Protein AF-A0A920HHX8-F1 (afdb_monomer_lite)

pLDDT: mean 81.08, std 14.7, range [43.88, 96.31]

Radius of gyration: 23.69 Å; chains: 1; bounding box: 42×47×66 Å

Sequence (203 aa):
MVITLWFSSKAKNVVKTSLDLSNQNEIDEKFQSNFIGRLLVNFGLSLNKVFIKIIPDDILHKINQSFKFNSNLNIEKSIDGTRPSFDKLRASLNLVIAAILISVATSYKLPLSTTYVTFMVAMGTSLSDRAWTNNSAVYRVSGVVSVIGGWFFTAFSAFSICGLIVFIIHSTGLIGIIITLAIVALMIVRNHINFKKKGEIKI

Secondary structure (DSSP, 8-state):
-HHHHHH-HHHHHHHHHHHHHH--S----SSPP-HHHHHHHHHHHHHHHHHHHHS-HHHHHHHHHHTS--TT------TTSSPPPHHHHHHHHHHHHHHHHHHHHHHTT----HHHHHHHHHHHHHHHTT---HHHHHHHHHHHHHHHHHHHHHHHHHHHHHHHHHHHHHHHTHHHHHHHHHHHHHHHHHHHHHHHHT-----

Structure (mmCIF, N/CA/C/O backbone):
data_AF-A0A920HHX8-F1
#
_entry.id   AF-A0A920HHX8-F1
#
loop_
_atom_site.group_PDB
_atom_site.id
_atom_site.type_symbol
_atom_site.label_atom_id
_atom_site.label_alt_id
_atom_site.label_comp_id
_atom_site.label_asym_id
_atom_site.label_entity_id
_atom_site.label_seq_id
_atom_site.pdbx_PDB_ins_code
_atom_site.Cartn_x
_atom_site.Cartn_y
_atom_site.Cartn_z
_atom_site.occupancy
_atom_site.B_iso_or_equiv
_atom_site.auth_seq_id
_atom_site.auth_comp_id
_atom_site.auth_asym_id
_atom_site.auth_atom_id
_atom_site.pdbx_PDB_model_num
ATOM 1 N N . MET A 1 1 ? -17.212 18.517 3.957 1.00 62.22 1 MET A N 1
ATOM 2 C CA . MET A 1 1 ? -16.077 17.635 3.600 1.00 62.22 1 MET A CA 1
ATOM 3 C C . MET A 1 1 ? -14.958 18.391 2.884 1.00 62.22 1 MET A C 1
ATOM 5 O O . MET A 1 1 ? -13.837 18.353 3.364 1.00 62.22 1 MET A O 1
ATOM 9 N N . VAL A 1 2 ? -15.244 19.123 1.797 1.00 72.69 2 VAL A N 1
ATOM 10 C CA . VAL A 1 2 ? -14.232 19.899 1.040 1.00 72.69 2 VAL A CA 1
ATOM 11 C C . VAL A 1 2 ? -13.529 20.954 1.904 1.00 72.69 2 VAL A C 1
ATOM 13 O O . VAL A 1 2 ? -12.309 20.940 2.020 1.00 72.69 2 VAL A O 1
ATOM 16 N N . ILE A 1 3 ? -14.295 21.799 2.601 1.00 77.31 3 ILE A N 1
ATOM 17 C CA . ILE A 1 3 ? -13.757 22.799 3.544 1.00 77.31 3 ILE A CA 1
ATOM 18 C C . ILE A 1 3 ? -12.903 22.117 4.626 1.00 77.31 3 ILE A C 1
ATOM 20 O O . ILE A 1 3 ? -11.810 22.561 4.962 1.00 77.31 3 ILE A O 1
ATOM 24 N N . THR A 1 4 ? -13.368 20.971 5.122 1.00 79.06 4 THR A N 1
ATOM 25 C CA . THR A 1 4 ? -12.683 20.176 6.143 1.00 79.06 4 THR A CA 1
ATOM 26 C C . THR A 1 4 ? -11.325 19.660 5.659 1.00 79.06 4 THR A C 1
ATOM 28 O O . THR A 1 4 ? -10.365 19.678 6.421 1.00 79.06 4 THR A O 1
ATOM 31 N N . LEU A 1 5 ? -11.217 19.233 4.398 1.00 76.56 5 LEU A N 1
ATOM 32 C CA . LEU A 1 5 ? -9.950 18.813 3.792 1.00 76.56 5 LEU A CA 1
ATOM 33 C C . LEU A 1 5 ? -8.990 19.991 3.595 1.00 76.56 5 LEU A C 1
ATOM 35 O O . LEU A 1 5 ? -7.794 19.830 3.815 1.00 76.56 5 LEU A O 1
ATOM 39 N N . TRP A 1 6 ? -9.501 21.175 3.252 1.00 77.38 6 TRP A N 1
ATOM 40 C CA . TRP A 1 6 ? -8.672 22.364 3.031 1.00 77.38 6 TRP A CA 1
ATOM 41 C C . TRP A 1 6 ? -7.977 22.837 4.319 1.00 77.38 6 TRP A C 1
ATOM 43 O O . TRP A 1 6 ? -6.788 23.163 4.318 1.00 77.38 6 TRP A O 1
ATOM 53 N N . PHE A 1 7 ? -8.693 22.813 5.445 1.00 79.50 7 PHE A N 1
ATOM 54 C CA . PHE A 1 7 ? -8.161 23.271 6.732 1.00 79.50 7 PHE A CA 1
ATOM 55 C C . PHE A 1 7 ? -7.528 22.160 7.583 1.00 79.50 7 PHE A C 1
ATOM 57 O O . PHE A 1 7 ? -6.825 22.454 8.546 1.00 79.50 7 PHE A O 1
ATOM 64 N N . SER A 1 8 ? -7.719 20.883 7.242 1.00 82.00 8 SER A N 1
ATOM 65 C CA . SER A 1 8 ? -7.216 19.774 8.058 1.00 82.00 8 SER A CA 1
ATOM 66 C C . SER A 1 8 ? -5.710 19.573 7.913 1.00 82.00 8 SER A C 1
ATOM 68 O O . SER A 1 8 ? -5.221 19.141 6.868 1.00 82.00 8 SER A O 1
ATOM 70 N N . SER A 1 9 ? -4.973 19.735 9.014 1.00 75.31 9 SER A N 1
ATOM 71 C CA . SER A 1 9 ? -3.545 19.390 9.099 1.00 75.31 9 SER A CA 1
ATOM 72 C C . SER A 1 9 ? -3.259 17.924 8.736 1.00 75.31 9 SER A C 1
ATOM 74 O O . SER A 1 9 ? -2.179 17.611 8.241 1.00 75.31 9 SER A O 1
ATOM 76 N N . LYS A 1 10 ? -4.230 17.011 8.914 1.00 72.50 10 LYS A N 1
ATOM 77 C CA . LYS A 1 10 ? -4.094 15.609 8.477 1.00 72.50 10 LYS A CA 1
ATOM 78 C C . LYS A 1 10 ? -4.152 15.478 6.957 1.00 72.50 10 LYS A C 1
ATOM 80 O O . LYS A 1 10 ? -3.322 14.781 6.386 1.00 72.50 10 LYS A O 1
ATOM 85 N N . ALA A 1 11 ? -5.100 16.158 6.312 1.00 77.31 11 ALA A N 1
ATOM 86 C CA . ALA A 1 11 ? -5.224 16.146 4.855 1.00 77.31 11 ALA A CA 1
ATOM 87 C C . ALA A 1 11 ? -3.990 16.781 4.199 1.00 77.31 11 ALA A C 1
ATOM 89 O O . ALA A 1 11 ? -3.405 16.203 3.287 1.00 77.31 11 ALA A O 1
ATOM 90 N N . LYS A 1 12 ? -3.518 17.900 4.758 1.00 76.56 12 LYS A N 1
ATOM 91 C CA . LYS A 1 12 ? -2.270 18.563 4.366 1.00 76.56 12 LYS A CA 1
ATOM 92 C C . LYS A 1 12 ? -1.051 17.627 4.413 1.00 76.56 12 LYS A C 1
ATOM 94 O O . LYS A 1 12 ? -0.261 17.601 3.474 1.00 76.56 12 LYS A O 1
ATOM 99 N N . ASN A 1 13 ? -0.930 16.798 5.453 1.00 75.38 13 ASN A N 1
ATOM 100 C CA . ASN A 1 13 ? 0.165 15.829 5.579 1.00 75.38 13 ASN A CA 1
ATOM 101 C C . ASN A 1 13 ? 0.101 14.696 4.530 1.00 75.38 13 ASN A C 1
ATOM 103 O O . ASN A 1 13 ? 1.126 14.262 4.003 1.00 75.38 13 ASN A O 1
ATOM 107 N N . VAL A 1 14 ? -1.106 14.234 4.186 1.00 75.50 14 VAL A N 1
ATOM 108 C CA . VAL A 1 14 ? -1.307 13.235 3.118 1.00 75.50 14 VAL A CA 1
ATOM 109 C C . VAL A 1 14 ? -0.937 13.816 1.752 1.00 75.50 14 VAL A C 1
ATOM 111 O O . VAL A 1 14 ? -0.268 13.147 0.964 1.00 75.50 14 VAL A O 1
ATOM 114 N N . VAL A 1 15 ? -1.302 15.075 1.491 1.00 74.19 15 VAL A N 1
ATOM 115 C CA . VAL A 1 15 ? -0.916 15.787 0.262 1.00 74.19 15 VAL A CA 1
ATOM 116 C C . VAL A 1 15 ? 0.604 15.919 0.166 1.00 74.19 15 VAL A C 1
ATOM 118 O O . VAL A 1 15 ? 1.168 15.553 -0.860 1.00 74.19 15 VAL A O 1
ATOM 121 N N . LYS A 1 16 ? 1.282 16.334 1.245 1.00 69.12 16 LYS A N 1
ATOM 122 C CA . LYS A 1 16 ? 2.753 16.397 1.299 1.00 69.12 16 LYS A CA 1
ATOM 123 C C . LYS A 1 16 ? 3.399 15.043 0.997 1.00 69.12 16 LYS A C 1
ATOM 125 O O . LYS A 1 16 ? 4.297 14.955 0.171 1.00 69.12 16 LYS A O 1
ATOM 130 N N . THR A 1 17 ? 2.880 13.972 1.596 1.00 66.69 17 THR A N 1
ATOM 131 C CA . THR A 1 17 ? 3.372 12.608 1.347 1.00 66.69 17 THR A CA 1
ATOM 132 C C . THR A 1 17 ? 3.178 12.188 -0.113 1.00 66.69 17 THR A C 1
ATOM 134 O O . THR A 1 17 ? 4.058 11.559 -0.689 1.00 66.69 17 THR A O 1
ATOM 137 N N . SER A 1 18 ? 2.053 12.559 -0.729 1.00 62.72 18 SER A N 1
ATOM 138 C CA . SER A 1 18 ? 1.752 12.239 -2.131 1.00 62.72 18 SER A CA 1
ATOM 139 C C . SER A 1 18 ? 2.643 13.012 -3.109 1.00 62.72 18 SER A C 1
ATOM 141 O O . SER A 1 18 ? 3.105 12.443 -4.097 1.00 62.72 18 SER A O 1
ATOM 143 N N . LEU A 1 19 ? 2.915 14.290 -2.820 1.00 64.50 19 LEU A N 1
ATOM 144 C CA . LEU A 1 19 ? 3.850 15.122 -3.583 1.00 64.50 19 LEU A CA 1
ATOM 145 C C . LEU A 1 19 ? 5.277 14.575 -3.496 1.00 64.50 19 LEU A C 1
ATOM 147 O O . LEU A 1 19 ? 5.922 14.409 -4.528 1.00 64.50 19 LEU A O 1
ATOM 151 N N . ASP A 1 20 ? 5.729 14.211 -2.293 1.00 60.94 20 ASP A N 1
ATOM 152 C CA . ASP A 1 20 ? 7.052 13.618 -2.082 1.00 60.94 20 ASP A CA 1
ATOM 153 C C . ASP A 1 20 ? 7.220 12.285 -2.831 1.00 60.94 20 ASP A C 1
ATOM 155 O O . ASP A 1 20 ? 8.300 12.002 -3.333 1.00 60.94 20 ASP A O 1
ATOM 159 N N . LEU A 1 21 ? 6.163 11.466 -2.920 1.00 55.19 21 LEU A N 1
ATOM 160 C CA . LEU A 1 21 ? 6.182 10.186 -3.646 1.00 55.19 21 LEU A CA 1
ATOM 161 C C . LEU A 1 21 ? 6.134 10.344 -5.175 1.00 55.19 21 LEU A C 1
ATOM 163 O O . LEU A 1 21 ? 6.507 9.418 -5.890 1.00 55.19 21 LEU A O 1
ATOM 167 N N . SER A 1 22 ? 5.637 11.477 -5.675 1.00 55.16 22 SER A N 1
ATOM 168 C CA . SER A 1 22 ? 5.456 11.726 -7.115 1.00 55.16 22 SER A CA 1
ATOM 169 C C . SER A 1 22 ? 6.624 12.481 -7.753 1.00 55.16 22 SER A C 1
ATOM 171 O O . SER A 1 22 ? 6.687 12.586 -8.978 1.00 55.16 22 SER A O 1
ATOM 173 N N . ASN A 1 23 ? 7.519 13.045 -6.943 1.00 58.38 23 ASN A N 1
ATOM 174 C CA . ASN A 1 23 ? 8.656 13.823 -7.413 1.00 58.38 23 ASN A CA 1
ATOM 175 C C . ASN A 1 23 ? 9.740 12.890 -7.993 1.00 58.38 23 ASN A C 1
ATOM 177 O O . ASN A 1 23 ? 10.114 11.898 -7.373 1.00 58.38 23 ASN A O 1
ATOM 181 N N . GLN A 1 24 ? 10.195 13.193 -9.213 1.00 46.81 24 GLN A N 1
ATOM 182 C CA . GLN A 1 24 ? 11.130 12.366 -9.985 1.00 46.81 24 GLN A CA 1
ATOM 183 C C . GLN A 1 24 ? 12.596 12.803 -9.882 1.00 46.81 24 GLN A C 1
ATOM 185 O O . GLN A 1 24 ? 13.466 12.121 -10.423 1.00 46.81 24 GLN A O 1
ATOM 190 N N . ASN A 1 25 ? 12.884 13.917 -9.204 1.00 53.75 25 ASN A N 1
ATOM 191 C CA . ASN A 1 25 ? 14.264 14.317 -8.925 1.00 53.75 25 ASN A CA 1
ATOM 192 C C . ASN A 1 25 ? 14.927 13.313 -7.964 1.00 53.75 25 ASN A C 1
ATOM 194 O O . ASN A 1 25 ? 14.222 12.607 -7.244 1.00 53.75 25 ASN A O 1
ATOM 198 N N . GLU A 1 26 ? 16.265 13.246 -7.944 1.00 45.97 26 GLU A N 1
ATOM 199 C CA . GLU A 1 26 ? 17.015 12.456 -6.955 1.00 45.97 26 GLU A CA 1
ATOM 200 C C . GLU A 1 26 ? 16.678 12.947 -5.541 1.00 45.97 26 GLU A C 1
ATOM 202 O O . GLU A 1 26 ? 17.241 13.907 -5.023 1.00 45.97 26 GLU A O 1
ATOM 207 N N . ILE A 1 27 ? 15.678 12.313 -4.945 1.00 47.69 27 ILE A N 1
ATOM 208 C CA . ILE A 1 27 ? 15.306 12.446 -3.548 1.00 47.69 27 ILE A CA 1
ATOM 209 C C . ILE A 1 27 ? 15.886 11.224 -2.857 1.00 47.69 27 ILE A C 1
ATOM 211 O O . ILE A 1 27 ? 15.811 10.118 -3.400 1.00 47.69 27 ILE A O 1
ATOM 215 N N . ASP A 1 28 ? 16.421 11.415 -1.654 1.00 52.16 28 ASP A N 1
ATOM 216 C CA . ASP A 1 28 ? 16.767 10.307 -0.773 1.00 52.16 28 ASP A CA 1
ATOM 217 C C . ASP A 1 28 ? 15.581 9.340 -0.681 1.00 52.16 28 ASP A C 1
ATOM 219 O O . ASP A 1 28 ? 14.489 9.694 -0.221 1.00 52.16 28 ASP A O 1
ATOM 223 N N . GLU A 1 29 ? 15.779 8.114 -1.167 1.00 58.69 29 GLU A N 1
ATOM 224 C CA . GLU A 1 29 ? 14.756 7.076 -1.137 1.00 58.69 29 GLU A CA 1
ATOM 225 C C . GLU A 1 29 ? 14.306 6.891 0.324 1.00 58.69 29 GLU A C 1
ATOM 227 O O . GLU A 1 29 ? 15.067 6.443 1.184 1.00 58.69 29 GLU A O 1
ATOM 232 N N . LYS A 1 30 ? 13.051 7.261 0.626 1.00 57.84 30 LYS A N 1
ATOM 233 C CA . LYS A 1 30 ? 12.502 7.265 1.999 1.00 57.84 30 LYS A CA 1
ATOM 234 C C . LYS A 1 30 ? 12.545 5.893 2.677 1.00 57.84 30 LYS A C 1
ATOM 236 O O . LYS A 1 30 ? 12.413 5.804 3.898 1.00 57.84 30 LYS A O 1
ATOM 241 N N . PHE A 1 31 ? 12.670 4.824 1.896 1.00 63.78 31 PHE A N 1
ATOM 242 C CA . PHE A 1 31 ? 12.694 3.455 2.385 1.00 63.78 31 PHE A CA 1
ATOM 243 C C . PHE A 1 31 ? 14.122 2.940 2.434 1.00 63.78 31 PHE A C 1
ATOM 245 O O . PHE A 1 31 ? 14.833 2.990 1.441 1.00 63.78 31 PHE A O 1
ATOM 252 N N . GLN A 1 32 ? 14.522 2.376 3.571 1.00 72.25 32 GLN A N 1
ATOM 253 C CA . GLN A 1 32 ? 15.784 1.652 3.668 1.00 72.25 32 GLN A CA 1
ATOM 254 C C . GLN A 1 32 ? 15.672 0.284 2.987 1.00 72.25 32 GLN A C 1
ATOM 256 O O . GLN A 1 32 ? 14.612 -0.347 2.980 1.00 72.25 32 GLN A O 1
ATOM 261 N N . SER A 1 33 ? 16.784 -0.199 2.433 1.00 75.31 33 SER A N 1
ATOM 262 C CA . SER A 1 33 ? 16.840 -1.537 1.849 1.00 75.31 33 SER A CA 1
ATOM 263 C C . SER A 1 33 ? 16.538 -2.593 2.914 1.00 75.31 33 SER A C 1
ATOM 265 O O . SER A 1 33 ? 17.210 -2.630 3.947 1.00 75.31 33 SER A O 1
ATOM 267 N N . ASN A 1 34 ? 15.591 -3.489 2.652 1.00 82.62 34 ASN A N 1
ATOM 268 C CA . ASN A 1 34 ? 15.310 -4.632 3.518 1.00 82.62 34 ASN A CA 1
ATOM 269 C C . ASN A 1 34 ? 15.798 -5.945 2.870 1.00 82.62 34 ASN A C 1
ATOM 271 O O . ASN A 1 34 ? 16.113 -6.010 1.679 1.00 82.62 34 ASN A O 1
ATOM 275 N N . PHE A 1 35 ? 15.937 -7.004 3.674 1.00 85.81 35 PHE A N 1
ATOM 276 C CA . PHE A 1 35 ? 16.443 -8.299 3.197 1.00 85.81 35 PHE A CA 1
ATOM 277 C C . PHE A 1 35 ? 15.565 -8.892 2.082 1.00 85.81 35 PHE A C 1
ATOM 279 O O . PHE A 1 35 ? 16.078 -9.326 1.053 1.00 85.81 35 PHE A O 1
ATOM 286 N N . ILE A 1 36 ? 14.244 -8.835 2.261 1.00 86.62 36 ILE A N 1
ATOM 287 C CA . ILE A 1 36 ? 13.260 -9.397 1.327 1.00 86.62 36 ILE A CA 1
ATOM 288 C C . ILE A 1 36 ? 13.285 -8.656 -0.017 1.00 86.62 36 ILE A C 1
ATOM 290 O O . ILE A 1 36 ? 13.249 -9.283 -1.071 1.00 86.62 36 ILE A O 1
ATOM 294 N N . GLY A 1 37 ? 13.406 -7.330 -0.000 1.00 85.00 37 GLY A N 1
ATOM 295 C CA . GLY A 1 37 ? 13.488 -6.498 -1.195 1.00 85.00 37 GLY A CA 1
ATOM 296 C C . GLY A 1 37 ? 14.754 -6.773 -1.998 1.00 85.00 37 GLY A C 1
ATOM 297 O O . GLY A 1 37 ? 14.680 -6.920 -3.215 1.00 85.00 37 GLY A O 1
ATOM 298 N N . ARG A 1 38 ? 15.902 -6.956 -1.327 1.00 86.69 38 ARG A N 1
ATOM 299 C CA . ARG A 1 38 ? 17.144 -7.409 -1.983 1.00 86.69 38 ARG A CA 1
ATOM 300 C C . ARG A 1 38 ? 16.981 -8.780 -2.630 1.00 86.69 38 ARG A C 1
ATOM 302 O O . ARG A 1 38 ? 17.392 -8.962 -3.773 1.00 86.69 38 ARG A O 1
ATOM 309 N N . LEU A 1 39 ? 16.356 -9.724 -1.928 1.00 90.69 39 LEU A N 1
ATOM 310 C CA . LEU A 1 39 ? 16.097 -11.065 -2.450 1.00 90.69 39 LEU A CA 1
ATOM 311 C C . LEU A 1 39 ? 15.208 -11.017 -3.700 1.00 90.69 39 LEU A C 1
ATOM 313 O O . LEU A 1 39 ? 15.550 -11.625 -4.711 1.00 90.69 39 LEU A O 1
ATOM 317 N N . LEU A 1 40 ? 14.115 -10.250 -3.665 1.00 90.25 40 LEU A N 1
ATOM 318 C CA . LEU A 1 40 ? 13.196 -10.100 -4.796 1.00 90.25 40 LEU A CA 1
ATOM 319 C C . LEU A 1 40 ? 13.853 -9.435 -6.008 1.00 90.25 40 LEU A C 1
ATOM 321 O O . LEU A 1 40 ? 13.660 -9.901 -7.129 1.00 90.25 40 LEU A O 1
ATOM 325 N N . VAL A 1 41 ? 14.656 -8.386 -5.805 1.00 88.50 41 VAL A N 1
ATOM 326 C CA . VAL A 1 41 ? 15.390 -7.742 -6.907 1.00 88.50 41 VAL A CA 1
ATOM 327 C C . VAL A 1 41 ? 16.399 -8.708 -7.520 1.00 88.50 41 VAL A C 1
ATOM 329 O O . VAL A 1 41 ? 16.427 -8.865 -8.738 1.00 88.50 41 VAL A O 1
ATOM 332 N N . ASN A 1 42 ? 17.177 -9.417 -6.700 1.00 89.69 42 ASN A N 1
ATOM 333 C CA . ASN A 1 42 ? 18.148 -10.398 -7.189 1.00 89.69 42 ASN A CA 1
ATOM 334 C C . ASN A 1 42 ? 17.474 -11.551 -7.942 1.00 89.69 42 ASN A C 1
ATOM 336 O O . ASN A 1 42 ? 17.989 -12.015 -8.964 1.00 89.69 42 ASN A O 1
ATOM 340 N N . PHE A 1 43 ? 16.308 -11.991 -7.473 1.00 92.19 43 PHE A N 1
ATOM 341 C CA . PHE A 1 43 ? 15.490 -12.977 -8.166 1.00 92.19 43 PHE A CA 1
ATOM 342 C C . PHE A 1 43 ? 15.000 -12.445 -9.519 1.00 92.19 43 PHE A C 1
ATOM 344 O O . PHE A 1 43 ? 15.181 -13.111 -10.537 1.00 92.19 43 PHE A O 1
ATOM 351 N N . GLY A 1 44 ? 14.480 -11.215 -9.565 1.00 90.31 44 GLY A N 1
ATOM 352 C CA . GLY A 1 44 ? 14.066 -10.555 -10.805 1.00 90.31 44 GLY A CA 1
ATOM 353 C C . GLY A 1 44 ? 15.209 -10.406 -11.814 1.00 90.31 44 GLY A C 1
ATOM 354 O O . GLY A 1 44 ? 15.033 -10.708 -12.992 1.00 90.31 44 GLY A O 1
ATOM 355 N N . LEU A 1 45 ? 16.407 -10.030 -11.355 1.00 89.62 45 LEU A N 1
ATOM 356 C CA . LEU A 1 45 ? 17.612 -9.969 -12.190 1.00 89.62 45 LEU A CA 1
ATOM 357 C C . LEU A 1 45 ? 18.025 -11.353 -12.709 1.00 89.62 45 LEU A C 1
ATOM 359 O O . LEU A 1 45 ? 18.447 -11.483 -13.856 1.00 89.62 45 LEU A O 1
ATOM 363 N N . SER A 1 46 ? 17.892 -12.393 -11.885 1.00 92.25 46 SER A N 1
ATOM 364 C CA . SER A 1 46 ? 18.200 -13.772 -12.284 1.00 92.25 46 SER A CA 1
ATOM 365 C C . SER A 1 46 ? 17.232 -14.270 -13.355 1.00 92.25 46 SER A C 1
ATOM 367 O O . SER A 1 46 ? 17.671 -14.801 -14.374 1.00 92.25 46 SER A O 1
ATOM 369 N N . LEU A 1 47 ? 15.931 -14.017 -13.184 1.00 92.44 47 LEU A N 1
ATOM 370 C CA . LEU A 1 47 ? 14.923 -14.299 -14.205 1.00 92.44 47 LEU A CA 1
ATOM 371 C C . LEU A 1 47 ? 15.207 -13.526 -15.491 1.00 92.44 47 LEU A C 1
ATOM 373 O O . LEU A 1 47 ? 15.188 -14.107 -16.572 1.00 92.44 47 LEU A O 1
ATOM 377 N N . ASN A 1 48 ? 15.524 -12.236 -15.387 1.00 89.88 48 ASN A N 1
ATOM 378 C CA . ASN A 1 48 ? 15.813 -11.401 -16.546 1.00 89.88 48 ASN A CA 1
ATOM 379 C C . ASN A 1 48 ? 16.995 -11.939 -17.372 1.00 89.88 48 ASN A C 1
ATOM 381 O O . ASN A 1 48 ? 16.890 -12.006 -18.593 1.00 89.88 48 ASN A O 1
ATOM 385 N N . LYS A 1 49 ? 18.069 -12.415 -16.727 1.00 92.00 49 LYS A N 1
ATOM 386 C CA . LYS A 1 49 ? 19.202 -13.061 -17.417 1.00 92.00 49 LYS A CA 1
ATOM 387 C C . LYS A 1 49 ? 18.782 -14.310 -18.194 1.00 92.00 49 LYS A C 1
ATOM 389 O O . LYS A 1 49 ? 19.252 -14.518 -19.309 1.00 92.00 49 LYS A O 1
ATOM 394 N N . VAL A 1 50 ? 17.896 -15.127 -17.623 1.00 93.75 50 VAL A N 1
ATOM 395 C CA . VAL A 1 50 ? 17.342 -16.307 -18.306 1.00 93.75 50 VAL A CA 1
ATOM 396 C C . VAL A 1 50 ? 16.487 -15.881 -19.500 1.00 93.75 50 VAL A C 1
ATOM 398 O O . VAL A 1 50 ? 16.660 -16.422 -20.588 1.00 93.75 50 VAL A O 1
ATOM 401 N N . PHE A 1 51 ? 15.630 -14.87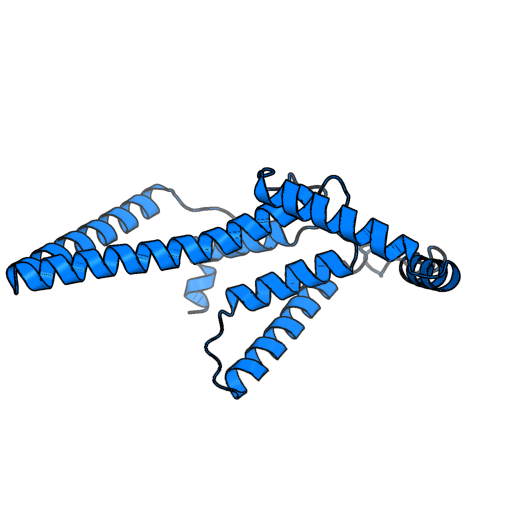1 -19.332 1.00 91.31 51 PHE A N 1
ATOM 402 C CA . PHE A 1 51 ? 14.795 -14.337 -20.411 1.00 91.31 51 PHE A CA 1
ATOM 403 C C . PHE A 1 51 ? 15.616 -13.774 -21.574 1.00 91.31 51 PHE A C 1
ATOM 405 O O . PHE A 1 51 ? 15.324 -14.091 -22.724 1.00 91.31 51 PHE A O 1
ATOM 412 N N . ILE A 1 52 ? 16.662 -12.990 -21.296 1.00 91.00 52 ILE A N 1
ATOM 413 C CA . ILE A 1 52 ? 17.546 -12.433 -22.334 1.00 91.00 52 ILE A CA 1
ATOM 414 C C . ILE A 1 52 ? 18.227 -13.549 -23.131 1.00 91.00 52 ILE A C 1
ATOM 416 O O . ILE A 1 52 ? 18.371 -13.423 -24.337 1.00 91.00 52 ILE A O 1
ATOM 420 N N . LYS A 1 53 ? 18.592 -14.663 -22.486 1.00 92.00 53 LYS A N 1
ATOM 421 C CA . LYS A 1 53 ? 19.218 -15.804 -23.167 1.00 92.00 53 LYS A CA 1
ATOM 422 C C . LYS A 1 53 ? 18.270 -16.538 -24.129 1.00 92.00 53 LYS A C 1
ATOM 424 O O . LYS A 1 53 ? 18.741 -17.216 -25.035 1.00 92.00 53 LYS A O 1
ATOM 429 N N . ILE A 1 54 ? 16.957 -16.449 -23.910 1.00 94.12 54 ILE A N 1
ATOM 430 C CA . ILE A 1 54 ? 15.936 -17.138 -24.718 1.00 94.12 54 ILE A CA 1
ATOM 431 C C . ILE A 1 54 ? 15.453 -16.257 -25.883 1.00 94.12 54 ILE A C 1
ATOM 433 O O . ILE A 1 54 ? 15.041 -16.777 -26.918 1.00 94.12 54 ILE A O 1
ATOM 437 N N . ILE A 1 55 ? 15.478 -14.931 -25.727 1.00 91.94 55 ILE A N 1
ATOM 438 C CA . ILE A 1 55 ? 14.939 -13.987 -26.713 1.00 91.94 55 ILE A CA 1
ATOM 439 C C . ILE A 1 55 ? 15.976 -13.705 -27.823 1.00 91.94 55 ILE A C 1
ATOM 441 O O . ILE A 1 55 ? 17.117 -13.389 -27.502 1.00 91.94 55 ILE A O 1
ATOM 445 N N . PRO A 1 56 ? 15.588 -13.743 -29.116 1.00 92.44 56 PRO A N 1
ATOM 446 C CA . PRO A 1 56 ? 16.452 -13.353 -30.233 1.00 92.44 56 PRO A CA 1
ATOM 447 C C . PRO A 1 56 ? 16.914 -11.889 -30.179 1.00 92.44 56 PRO A C 1
ATOM 449 O O . PRO A 1 56 ? 16.139 -10.993 -29.819 1.00 92.44 56 PRO A O 1
ATOM 452 N N . ASP A 1 57 ? 18.139 -11.634 -30.645 1.00 89.44 57 ASP A N 1
ATOM 453 C CA . ASP A 1 57 ? 18.766 -10.306 -30.622 1.00 89.44 57 ASP A CA 1
ATOM 454 C C . ASP A 1 57 ? 17.966 -9.238 -31.387 1.00 89.44 57 ASP A C 1
ATOM 456 O O . ASP A 1 57 ? 17.898 -8.092 -30.942 1.00 89.44 57 ASP A O 1
ATOM 460 N N . ASP A 1 58 ? 17.273 -9.600 -32.471 1.00 89.88 58 ASP A N 1
ATOM 461 C CA . ASP A 1 58 ? 16.440 -8.670 -33.251 1.00 89.88 58 ASP A CA 1
ATOM 462 C C . ASP A 1 58 ? 15.284 -8.082 -32.427 1.00 89.88 58 ASP A C 1
ATOM 464 O O . ASP A 1 58 ? 14.982 -6.884 -32.486 1.00 89.88 58 ASP A O 1
ATOM 468 N N . ILE A 1 59 ? 14.642 -8.921 -31.609 1.00 89.62 59 ILE A N 1
ATOM 469 C CA . ILE A 1 59 ? 13.546 -8.507 -30.727 1.00 89.62 59 ILE A CA 1
ATOM 470 C C . ILE A 1 59 ? 14.103 -7.621 -29.617 1.00 89.62 59 ILE A C 1
ATOM 472 O O . ILE A 1 59 ? 13.536 -6.570 -29.312 1.00 89.62 59 ILE A O 1
ATOM 476 N N . LEU A 1 60 ? 15.244 -8.008 -29.047 1.00 88.12 60 LEU A N 1
ATOM 477 C CA . LEU A 1 60 ? 15.916 -7.244 -28.004 1.00 88.12 60 LEU A CA 1
ATOM 478 C C . LEU A 1 60 ? 16.359 -5.866 -28.516 1.00 88.12 60 LEU A C 1
ATOM 480 O O . LEU A 1 60 ? 16.186 -4.855 -27.829 1.00 88.12 60 LEU A O 1
ATOM 484 N N . HIS A 1 61 ? 16.847 -5.796 -29.755 1.00 88.19 61 HIS A N 1
ATOM 485 C CA . HIS A 1 61 ? 17.204 -4.551 -30.416 1.00 88.19 61 HIS A CA 1
ATOM 486 C C . HIS A 1 61 ? 15.970 -3.669 -30.658 1.00 88.19 61 HIS A C 1
ATOM 488 O O . HIS A 1 61 ? 16.034 -2.461 -30.410 1.00 88.19 61 HIS A O 1
ATOM 494 N N . LYS A 1 62 ? 14.838 -4.237 -31.089 1.00 88.19 62 LYS A N 1
ATOM 495 C CA . LYS A 1 62 ? 13.583 -3.493 -31.301 1.00 88.19 62 LYS A CA 1
ATOM 496 C C . LYS A 1 62 ? 13.015 -2.935 -29.993 1.00 88.19 62 LYS A C 1
ATOM 498 O O . LYS A 1 62 ? 12.624 -1.771 -29.948 1.00 88.19 62 LYS A O 1
ATOM 503 N N . ILE A 1 63 ? 13.048 -3.726 -28.918 1.00 86.62 63 ILE A N 1
ATOM 504 C CA . ILE A 1 63 ? 12.668 -3.285 -27.567 1.00 86.62 63 ILE A CA 1
ATOM 505 C C . ILE A 1 63 ? 13.585 -2.148 -27.112 1.00 86.62 63 ILE A C 1
ATOM 507 O O . ILE A 1 63 ? 13.116 -1.114 -26.655 1.00 86.62 63 ILE A O 1
ATOM 511 N N . ASN A 1 64 ? 14.903 -2.289 -27.248 1.00 86.38 64 ASN A N 1
ATOM 512 C CA . ASN A 1 64 ? 15.817 -1.233 -26.817 1.00 86.38 64 ASN A CA 1
ATOM 513 C C . ASN A 1 64 ? 15.684 0.047 -27.657 1.00 86.38 64 ASN A C 1
ATOM 515 O O . ASN A 1 64 ? 15.876 1.133 -27.115 1.00 86.38 64 ASN A O 1
ATOM 519 N N . GLN A 1 65 ? 15.318 -0.048 -28.940 1.00 85.56 65 GLN A N 1
ATOM 520 C CA . GLN A 1 65 ? 15.014 1.125 -29.766 1.00 85.56 65 GLN A CA 1
ATOM 521 C C . GLN A 1 65 ? 13.759 1.871 -29.291 1.00 85.56 65 GLN A C 1
ATOM 523 O O . GLN A 1 65 ? 13.777 3.097 -29.307 1.00 85.56 65 GLN A O 1
ATOM 528 N N . SER A 1 66 ? 12.712 1.189 -28.806 1.00 80.12 66 SER A N 1
ATOM 529 C CA . SER A 1 66 ? 11.484 1.866 -28.348 1.00 80.12 66 SER A CA 1
ATOM 530 C C . SER A 1 66 ? 11.687 2.740 -27.106 1.00 80.12 66 SER A C 1
ATOM 532 O O . SER A 1 66 ? 10.881 3.628 -26.851 1.00 80.12 66 SER A O 1
ATOM 534 N N . PHE A 1 67 ? 12.758 2.505 -26.340 1.00 74.56 67 PHE A N 1
ATOM 535 C CA . PHE A 1 67 ? 13.130 3.318 -25.175 1.00 74.56 67 PHE A CA 1
ATOM 536 C C . PHE A 1 67 ? 14.180 4.393 -25.484 1.00 74.56 67 PHE A C 1
ATOM 538 O O . PHE A 1 67 ? 14.468 5.227 -24.624 1.00 74.56 67 PHE A O 1
ATOM 545 N N . LYS A 1 68 ? 14.769 4.407 -26.687 1.00 74.94 68 LYS A N 1
ATOM 546 C CA . LYS A 1 68 ? 15.651 5.501 -27.104 1.00 74.94 68 LYS A CA 1
ATOM 547 C C . LYS A 1 68 ? 14.780 6.700 -27.462 1.00 74.94 68 LYS A C 1
ATOM 549 O O . LYS A 1 68 ? 14.159 6.736 -28.519 1.00 74.94 68 LYS A O 1
ATOM 554 N N . PHE A 1 69 ? 14.742 7.691 -26.575 1.00 61.62 69 PHE A N 1
ATOM 555 C CA . PHE A 1 69 ? 14.153 8.986 -26.894 1.00 61.62 69 PHE A CA 1
ATOM 556 C C . PHE A 1 69 ? 14.913 9.580 -28.084 1.00 61.62 69 PHE A C 1
ATOM 558 O O . PHE A 1 69 ? 16.121 9.797 -27.998 1.00 61.62 69 PHE A O 1
ATOM 565 N N . ASN A 1 70 ? 14.221 9.825 -29.197 1.00 52.88 70 ASN A N 1
ATOM 566 C CA . ASN A 1 70 ? 14.804 10.534 -30.330 1.00 52.88 70 ASN A CA 1
ATOM 567 C C . ASN A 1 70 ? 15.116 11.967 -29.875 1.00 52.88 70 ASN A C 1
ATOM 569 O O . ASN A 1 70 ? 14.240 12.827 -29.825 1.00 52.88 70 ASN A O 1
ATOM 573 N N . SER A 1 71 ? 16.380 12.219 -29.539 1.00 51.31 71 SER A N 1
ATOM 574 C CA . SER A 1 71 ? 16.914 13.533 -29.162 1.00 51.31 71 SER A CA 1
ATOM 575 C C . SER A 1 71 ? 16.828 14.570 -30.288 1.00 51.31 71 SER A C 1
ATOM 577 O O . SER A 1 71 ? 17.135 15.734 -30.066 1.00 51.31 71 SER A O 1
ATOM 579 N N . ASN A 1 72 ? 16.422 14.150 -31.490 1.00 43.88 72 ASN A N 1
ATOM 580 C CA . ASN A 1 72 ? 16.384 14.974 -32.697 1.00 43.88 72 ASN A CA 1
ATOM 581 C C . ASN A 1 72 ? 15.074 15.740 -32.888 1.00 43.88 72 ASN A C 1
ATOM 583 O O . ASN A 1 72 ? 14.945 16.496 -33.849 1.00 43.88 72 ASN A O 1
ATOM 587 N N . LEU A 1 73 ? 14.099 15.583 -31.992 1.00 48.28 73 LEU A N 1
ATOM 588 C CA . LEU A 1 73 ? 12.996 16.525 -31.953 1.00 48.28 73 LEU A CA 1
ATOM 589 C C . LEU A 1 73 ? 13.490 17.775 -31.214 1.00 48.28 73 LEU A C 1
ATOM 591 O O . LEU A 1 73 ? 13.408 17.869 -29.989 1.00 48.28 73 LEU A O 1
ATOM 595 N N . ASN A 1 74 ? 14.000 18.739 -31.988 1.00 45.59 74 ASN A N 1
ATOM 596 C CA . ASN A 1 74 ? 14.024 20.157 -31.628 1.00 45.59 74 ASN A CA 1
ATOM 597 C C . ASN A 1 74 ? 12.571 20.626 -31.440 1.00 45.59 74 ASN A C 1
ATOM 599 O O . ASN A 1 74 ? 12.035 21.379 -32.246 1.00 45.59 74 ASN A O 1
ATOM 603 N N . ILE A 1 75 ? 11.892 20.111 -30.416 1.00 50.66 75 ILE A N 1
ATOM 604 C CA . ILE A 1 75 ? 10.591 20.614 -30.003 1.00 50.66 75 ILE A CA 1
ATOM 605 C C . ILE A 1 75 ? 10.916 21.918 -29.307 1.00 50.66 75 ILE A C 1
ATOM 607 O O . ILE A 1 75 ? 11.562 21.915 -28.253 1.00 50.66 75 ILE A O 1
ATOM 611 N N . GLU A 1 76 ? 10.545 23.013 -29.965 1.00 45.97 76 GLU A N 1
ATOM 612 C CA . GLU A 1 76 ? 10.549 24.355 -29.406 1.00 45.97 76 GLU A CA 1
ATOM 613 C C . GLU A 1 76 ? 10.209 24.287 -27.920 1.00 45.97 76 GLU A C 1
ATOM 615 O O . GLU A 1 76 ? 9.226 23.656 -27.511 1.00 45.97 76 GLU A O 1
ATOM 620 N N . LYS A 1 77 ? 11.062 24.914 -27.102 1.00 46.09 77 LYS A N 1
ATOM 621 C CA . LYS A 1 77 ? 10.698 25.234 -25.727 1.00 46.09 77 LYS A CA 1
ATOM 622 C C . LYS A 1 77 ? 9.296 25.833 -25.803 1.00 46.09 77 LYS A C 1
ATOM 624 O O . LYS A 1 77 ? 9.084 26.797 -26.532 1.00 46.09 77 LYS A O 1
ATOM 629 N N . SER A 1 78 ? 8.355 25.225 -25.089 1.00 46.59 78 SER A N 1
ATOM 630 C CA . SER A 1 78 ? 7.049 25.816 -24.817 1.00 46.59 78 SER A CA 1
ATOM 631 C C . SER A 1 78 ? 7.225 27.302 -24.492 1.00 46.59 78 SER A C 1
ATOM 633 O O . SER A 1 78 ? 8.248 27.689 -23.926 1.00 46.59 78 SER A O 1
ATOM 635 N N . ILE A 1 79 ? 6.222 28.112 -24.830 1.00 52.59 79 ILE A N 1
ATOM 636 C CA . ILE A 1 79 ? 6.190 29.587 -24.735 1.00 52.59 79 ILE A CA 1
ATOM 637 C C . ILE A 1 79 ?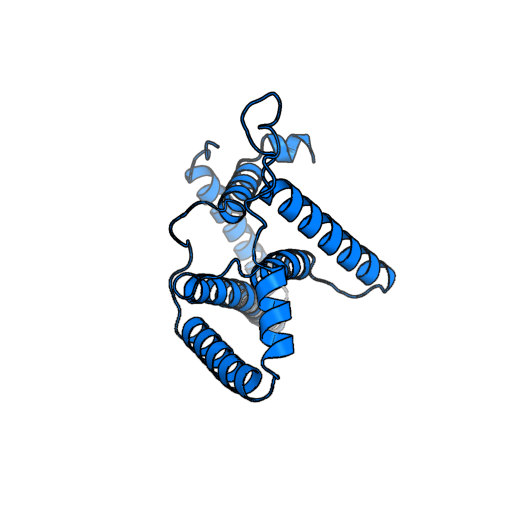 6.665 30.131 -23.359 1.00 52.59 79 ILE A C 1
ATOM 639 O O . ILE A 1 79 ? 7.049 31.289 -23.258 1.00 52.59 79 ILE A O 1
ATOM 643 N N . ASP A 1 80 ? 6.727 29.277 -22.329 1.00 51.31 80 ASP A N 1
ATOM 644 C CA . ASP A 1 80 ? 7.118 29.570 -20.944 1.00 51.31 80 ASP A CA 1
ATOM 645 C C . ASP A 1 80 ? 8.460 28.931 -20.490 1.00 51.31 80 ASP A C 1
ATOM 647 O O . ASP A 1 80 ? 8.745 28.805 -19.299 1.00 51.31 80 ASP A O 1
ATOM 651 N N . GLY A 1 81 ? 9.281 28.411 -21.414 1.00 48.66 81 GLY A N 1
ATOM 652 C CA . GLY A 1 81 ? 10.608 27.826 -21.136 1.00 48.66 81 GLY A CA 1
ATOM 653 C C . GLY A 1 81 ? 10.617 26.536 -20.299 1.00 48.66 81 GLY A C 1
ATOM 654 O O . GLY A 1 81 ? 11.661 25.894 -20.155 1.00 48.66 81 GLY A O 1
ATOM 655 N N . THR A 1 82 ? 9.465 26.121 -19.777 1.00 52.47 82 THR A N 1
ATOM 656 C CA . THR A 1 82 ? 9.280 24.954 -18.919 1.00 52.47 82 THR A CA 1
ATOM 657 C C . THR A 1 82 ? 8.533 23.871 -19.689 1.00 52.47 82 THR A C 1
ATOM 659 O O . THR A 1 82 ? 7.370 24.019 -20.067 1.00 52.47 82 THR A O 1
ATOM 662 N N . ARG A 1 83 ? 9.222 22.755 -19.961 1.00 50.56 83 ARG A N 1
ATOM 663 C CA . ARG A 1 83 ? 8.613 21.557 -20.559 1.00 50.56 83 ARG A CA 1
ATOM 664 C C . ARG A 1 83 ? 7.362 21.187 -19.740 1.00 50.56 83 ARG A C 1
ATOM 666 O O . ARG A 1 83 ? 7.486 21.125 -18.513 1.00 50.56 83 ARG A O 1
ATOM 673 N N . PRO A 1 84 ? 6.185 20.912 -20.341 1.00 55.03 84 PRO A N 1
ATOM 674 C CA . PRO A 1 84 ? 5.108 20.274 -19.593 1.00 55.03 84 PRO A CA 1
ATOM 675 C C . PRO A 1 84 ? 5.681 18.988 -18.997 1.00 55.03 84 PRO A C 1
ATOM 677 O O . PRO A 1 84 ? 6.208 18.146 -19.724 1.00 55.03 84 PRO A O 1
ATOM 680 N N . SER A 1 85 ? 5.699 18.887 -17.666 1.00 65.56 85 SER A N 1
ATOM 681 C CA . SER A 1 85 ? 6.412 17.793 -17.019 1.00 65.56 85 SER A CA 1
ATOM 682 C C . SER A 1 85 ? 5.710 16.483 -17.362 1.00 65.56 85 SER A C 1
ATOM 684 O O . SER A 1 85 ? 4.539 16.283 -17.032 1.00 65.56 85 SER A O 1
ATOM 686 N N . PHE A 1 86 ? 6.432 15.597 -18.047 1.00 69.94 86 PHE A N 1
ATOM 687 C CA . PHE A 1 86 ? 6.008 14.236 -18.385 1.00 69.94 86 PHE A CA 1
ATOM 688 C C . PHE A 1 86 ? 5.383 13.520 -17.173 1.00 69.94 86 PHE A C 1
ATOM 690 O O . PHE A 1 86 ? 4.396 12.802 -17.282 1.00 69.94 86 PHE A O 1
ATOM 697 N N . ASP A 1 87 ? 5.879 13.850 -15.989 1.00 71.75 87 ASP A N 1
ATOM 698 C CA . ASP A 1 87 ? 5.465 13.384 -14.672 1.00 71.75 87 ASP A CA 1
ATOM 699 C C . ASP A 1 87 ? 4.016 13.726 -14.336 1.00 71.75 87 ASP A C 1
ATOM 701 O O . ASP A 1 87 ? 3.311 12.901 -13.760 1.00 71.75 87 ASP A O 1
ATOM 705 N N . LYS A 1 88 ? 3.541 14.918 -14.724 1.00 73.94 88 LYS A N 1
ATOM 706 C CA . LYS A 1 88 ? 2.139 15.320 -14.528 1.00 73.94 88 LYS A CA 1
ATOM 707 C C . LYS A 1 88 ? 1.220 14.489 -15.416 1.00 73.94 88 LYS A C 1
ATOM 709 O O . LYS A 1 88 ? 0.170 14.039 -14.964 1.00 73.94 88 LYS A O 1
ATOM 714 N N . LEU A 1 89 ? 1.634 14.252 -16.660 1.00 81.06 89 LEU A N 1
ATOM 715 C CA . LEU A 1 89 ? 0.913 13.408 -17.614 1.00 81.06 89 LEU A CA 1
ATOM 716 C C . LEU A 1 89 ? 0.850 11.957 -17.125 1.00 81.06 89 LEU A C 1
ATOM 718 O O . LEU A 1 89 ? -0.220 11.354 -17.087 1.00 81.06 89 LEU A O 1
ATOM 722 N N . ARG A 1 90 ? 1.983 11.436 -16.657 1.00 80.88 90 ARG A N 1
ATOM 723 C CA . ARG A 1 90 ? 2.118 10.096 -16.086 1.00 80.88 90 ARG A CA 1
ATOM 724 C C . ARG A 1 90 ? 1.286 9.907 -14.819 1.00 80.88 90 ARG A C 1
ATOM 726 O O . ARG A 1 90 ? 0.584 8.909 -14.693 1.00 80.88 90 ARG A O 1
ATOM 733 N N . ALA A 1 91 ? 1.307 10.876 -13.906 1.00 81.88 91 ALA A N 1
ATOM 734 C CA . ALA A 1 91 ? 0.475 10.853 -12.705 1.00 81.88 91 ALA A CA 1
ATOM 735 C C . ALA A 1 91 ? -1.024 10.891 -13.048 1.00 81.88 91 ALA A C 1
ATOM 737 O O . ALA A 1 91 ? -1.800 10.124 -12.478 1.00 81.88 91 ALA A O 1
ATOM 738 N N . SER A 1 92 ? -1.420 11.729 -14.013 1.00 87.81 92 SER A N 1
ATOM 739 C CA . SER A 1 92 ? -2.799 11.797 -14.511 1.00 87.81 92 SER A CA 1
ATOM 740 C C . SER A 1 92 ? -3.256 10.457 -15.099 1.00 87.81 92 SER A C 1
ATOM 742 O O . SER A 1 92 ? -4.304 9.939 -14.720 1.00 87.81 92 SER A O 1
ATOM 744 N N . LEU A 1 93 ? -2.434 9.831 -15.948 1.00 89.94 93 LEU A N 1
ATOM 745 C CA . LEU A 1 93 ? -2.723 8.517 -16.530 1.00 89.94 93 LEU A CA 1
ATOM 746 C C . LEU A 1 93 ? -2.834 7.419 -15.470 1.00 89.94 93 LEU A C 1
ATOM 748 O O . LEU A 1 93 ? -3.790 6.649 -15.498 1.00 89.94 93 LEU A O 1
ATOM 752 N N . ASN A 1 94 ? -1.913 7.374 -14.504 1.00 90.94 94 ASN A N 1
ATOM 753 C CA . ASN A 1 94 ? -1.986 6.423 -13.394 1.00 90.94 94 ASN A CA 1
ATOM 754 C C . ASN A 1 94 ? -3.295 6.576 -12.606 1.00 90.94 94 ASN A C 1
ATOM 756 O O . ASN A 1 94 ? -3.918 5.578 -12.244 1.00 90.94 94 ASN A O 1
ATOM 760 N N . LEU A 1 95 ? -3.742 7.813 -12.377 1.00 90.00 95 LEU A N 1
ATOM 761 C CA . LEU A 1 95 ? -5.007 8.092 -11.703 1.00 90.00 95 LEU A CA 1
ATOM 762 C C . LEU A 1 95 ? -6.207 7.614 -12.528 1.00 90.00 95 LEU A C 1
ATOM 764 O O . LEU A 1 95 ? -7.088 6.952 -11.981 1.00 90.00 95 LEU A O 1
ATOM 768 N N . VAL A 1 96 ? -6.230 7.901 -13.832 1.00 94.56 96 VAL A N 1
ATOM 769 C CA . VAL A 1 96 ? -7.309 7.475 -14.738 1.00 94.56 96 VAL A CA 1
ATOM 770 C C . VAL A 1 96 ? -7.379 5.950 -14.829 1.00 94.56 96 VAL A C 1
ATOM 772 O O . VAL A 1 96 ? -8.454 5.381 -14.656 1.00 94.56 96 VAL A O 1
ATOM 775 N N . ILE A 1 97 ? -6.247 5.269 -15.026 1.00 94.69 97 ILE A N 1
ATOM 776 C CA . ILE A 1 97 ? -6.189 3.801 -15.110 1.00 94.69 97 ILE A CA 1
ATOM 777 C C . ILE A 1 97 ? -6.653 3.171 -13.794 1.00 94.69 97 ILE A C 1
ATOM 779 O O . ILE A 1 97 ? -7.472 2.252 -13.806 1.00 94.69 97 ILE A O 1
ATOM 783 N N . ALA A 1 98 ? -6.187 3.684 -12.652 1.00 94.12 98 ALA A N 1
ATOM 784 C CA . ALA A 1 98 ? -6.635 3.197 -11.354 1.00 94.12 98 ALA A CA 1
ATOM 785 C C . ALA A 1 98 ? -8.143 3.412 -11.151 1.00 94.12 98 ALA A C 1
ATOM 787 O O . ALA A 1 98 ? -8.826 2.506 -10.676 1.00 94.12 98 ALA A O 1
ATOM 788 N N . ALA A 1 99 ? -8.681 4.569 -11.549 1.00 93.69 99 ALA A N 1
ATOM 789 C CA . ALA A 1 99 ? -10.110 4.859 -11.464 1.00 93.69 99 ALA A CA 1
ATOM 790 C C . ALA A 1 99 ? -10.948 3.921 -12.347 1.00 93.69 99 ALA A C 1
ATOM 792 O O . ALA A 1 99 ? -11.977 3.425 -11.890 1.00 93.69 99 ALA A O 1
ATOM 793 N N . ILE A 1 100 ? -10.493 3.622 -13.569 1.00 96.12 100 ILE A N 1
ATOM 794 C CA . ILE A 1 100 ? -11.150 2.661 -14.465 1.00 96.12 100 ILE A CA 1
ATOM 795 C C . ILE A 1 100 ? -11.168 1.268 -13.827 1.00 96.12 100 ILE A C 1
ATOM 797 O O . ILE A 1 100 ? -12.229 0.653 -13.746 1.00 96.12 100 ILE A O 1
ATOM 801 N N . LEU A 1 101 ? -10.033 0.787 -13.309 1.00 94.69 101 LEU A N 1
ATOM 802 C CA . LEU A 1 101 ? -9.955 -0.521 -12.646 1.00 94.69 101 LEU A CA 1
ATOM 803 C C . LEU A 1 101 ? -10.880 -0.606 -11.426 1.00 94.69 101 LEU A C 1
ATOM 805 O O . LEU A 1 101 ? -11.585 -1.600 -11.250 1.00 94.69 101 LEU A O 1
ATOM 809 N N . ILE A 1 102 ? -10.917 0.448 -10.606 1.00 94.62 102 ILE A N 1
ATOM 810 C CA . ILE A 1 102 ? -11.823 0.537 -9.454 1.00 94.62 102 ILE A CA 1
ATOM 811 C C . ILE A 1 102 ? -13.283 0.541 -9.921 1.00 94.62 102 ILE A C 1
ATOM 813 O O . ILE A 1 102 ? -14.107 -0.166 -9.341 1.00 94.62 102 ILE A O 1
ATOM 817 N N . SER A 1 103 ? -13.614 1.293 -10.972 1.00 94.88 103 SER A N 1
ATOM 818 C CA . SER A 1 103 ? -14.972 1.378 -11.519 1.00 94.88 103 SER A CA 1
ATOM 819 C C . SER A 1 103 ? -15.460 0.022 -12.033 1.00 94.88 103 SER A C 1
ATOM 821 O O . SER A 1 103 ? -16.541 -0.424 -11.646 1.00 94.88 103 SER A O 1
ATOM 823 N N . VAL A 1 104 ? -14.633 -0.686 -12.807 1.00 96.19 104 VAL A N 1
ATOM 824 C CA . VAL A 1 104 ? -14.939 -2.031 -13.317 1.00 96.19 104 VAL A CA 1
ATOM 825 C C . VAL A 1 104 ? -15.137 -3.021 -12.170 1.00 96.19 104 VAL A C 1
ATOM 827 O O . VAL A 1 104 ? -16.138 -3.734 -12.128 1.00 96.19 104 VAL A O 1
ATOM 830 N N . ALA A 1 105 ? -14.231 -3.044 -11.194 1.00 93.50 105 ALA A N 1
ATOM 831 C CA . ALA A 1 105 ? -14.359 -3.928 -10.039 1.00 93.50 105 ALA A CA 1
ATOM 832 C C . ALA A 1 105 ? -15.617 -3.640 -9.204 1.00 93.50 105 ALA A C 1
ATOM 834 O O . ALA A 1 105 ? -16.293 -4.568 -8.759 1.00 93.50 105 ALA A O 1
ATOM 835 N N . THR A 1 106 ? -15.960 -2.360 -9.036 1.00 94.94 106 THR A N 1
ATOM 836 C CA . THR A 1 106 ? -17.183 -1.935 -8.342 1.00 94.94 106 THR A CA 1
ATOM 837 C C . THR A 1 106 ? -18.430 -2.372 -9.108 1.00 94.94 106 THR A C 1
ATOM 839 O O . THR A 1 106 ? -19.382 -2.848 -8.493 1.00 94.94 106 THR A O 1
ATOM 842 N N . SER A 1 107 ? -18.409 -2.296 -10.444 1.00 95.44 107 SER A N 1
ATOM 843 C CA . SER A 1 107 ? -19.482 -2.817 -11.301 1.00 95.44 107 SER A CA 1
ATOM 844 C C . SER A 1 107 ? -19.710 -4.316 -11.079 1.00 95.44 107 SER A C 1
ATOM 846 O O . SER A 1 107 ? -20.852 -4.768 -11.040 1.00 95.44 107 SER A O 1
ATOM 848 N N . TYR A 1 108 ? -18.636 -5.080 -10.866 1.00 96.25 108 TYR A N 1
ATOM 849 C CA . TYR A 1 108 ? -18.699 -6.506 -10.532 1.00 96.25 108 TYR A CA 1
ATOM 850 C C . TYR A 1 108 ? -18.900 -6.801 -9.037 1.00 96.25 108 TYR A C 1
ATOM 852 O O . TYR A 1 108 ? -18.872 -7.964 -8.640 1.00 96.25 108 TYR A O 1
ATOM 860 N N . LYS A 1 109 ? -19.121 -5.779 -8.197 1.00 94.56 109 LYS A N 1
ATOM 861 C CA . LYS A 1 109 ? -19.294 -5.902 -6.736 1.00 94.56 109 LYS A CA 1
ATOM 862 C C . LYS A 1 109 ? -18.144 -6.644 -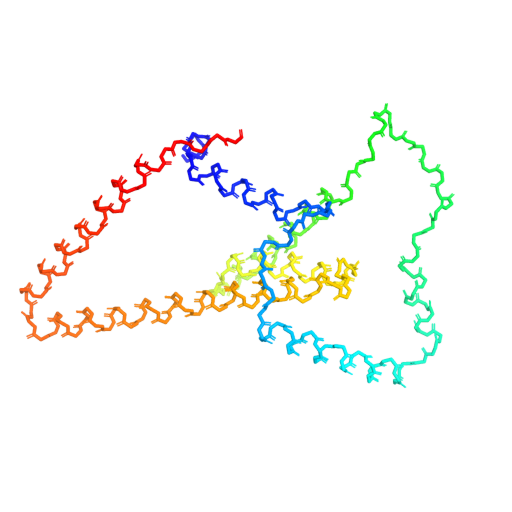6.042 1.00 94.56 109 LYS A C 1
ATOM 864 O O . LYS A 1 109 ? -18.348 -7.302 -5.022 1.00 94.56 109 LYS A O 1
ATOM 869 N N . LEU A 1 110 ? -16.930 -6.537 -6.577 1.00 92.56 110 LEU A N 1
ATOM 870 C CA . LEU A 1 110 ? -15.754 -7.147 -5.968 1.00 92.56 110 LEU A CA 1
ATOM 871 C C . LEU A 1 110 ? -15.313 -6.324 -4.745 1.00 92.56 110 LEU A C 1
ATOM 873 O O . LEU A 1 110 ? -15.186 -5.100 -4.855 1.00 92.56 110 LEU A O 1
ATOM 877 N N . PRO A 1 111 ? -15.046 -6.956 -3.586 1.00 87.38 111 PRO A N 1
ATOM 878 C CA . PRO A 1 111 ? -14.500 -6.261 -2.428 1.00 87.38 111 PRO A CA 1
ATOM 879 C C . PRO A 1 111 ? -13.043 -5.885 -2.713 1.00 87.38 111 PRO A C 1
ATOM 881 O O . PRO A 1 111 ? -12.137 -6.711 -2.613 1.00 87.38 111 PRO A O 1
ATOM 884 N N . LEU A 1 112 ? -12.818 -4.632 -3.111 1.00 86.88 112 LEU A N 1
ATOM 885 C CA . LEU A 1 112 ? -11.513 -4.149 -3.545 1.00 86.88 112 LEU A CA 1
ATOM 886 C C . LEU A 1 112 ? -10.927 -3.118 -2.582 1.00 86.88 112 LEU A C 1
ATOM 888 O O . LEU A 1 112 ? -11.626 -2.249 -2.062 1.00 86.88 112 LEU A O 1
ATOM 892 N N . SER A 1 113 ? -9.607 -3.157 -2.418 1.00 88.81 113 SER A N 1
ATOM 893 C CA . SER A 1 113 ? -8.870 -2.088 -1.753 1.00 88.81 113 SER A CA 1
ATOM 894 C C . SER A 1 113 ? -8.439 -1.040 -2.783 1.00 88.81 113 SER A C 1
ATOM 896 O O . SER A 1 113 ? -7.541 -1.274 -3.593 1.00 88.81 113 SER A O 1
ATOM 898 N N . THR A 1 114 ? -9.069 0.136 -2.763 1.00 90.25 114 THR A N 1
ATOM 899 C CA . THR A 1 114 ? -8.722 1.249 -3.670 1.00 90.25 114 THR A CA 1
ATOM 900 C C . THR A 1 114 ? -7.294 1.759 -3.447 1.00 90.25 114 THR A C 1
ATOM 902 O O . THR A 1 114 ? -6.647 2.225 -4.387 1.00 90.25 114 THR A O 1
ATOM 905 N N . THR A 1 115 ? -6.757 1.607 -2.231 1.00 89.00 115 THR A N 1
ATOM 906 C CA . THR A 1 115 ? -5.354 1.919 -1.921 1.00 89.00 115 THR A CA 1
ATOM 907 C C . THR A 1 115 ? -4.402 0.904 -2.544 1.00 89.00 115 THR A C 1
ATOM 909 O O . THR A 1 115 ? -3.353 1.292 -3.048 1.00 89.00 115 THR A O 1
ATOM 912 N N . TYR A 1 116 ? -4.789 -0.375 -2.588 1.00 87.69 116 TYR A N 1
ATOM 913 C CA . TYR A 1 116 ? -4.009 -1.416 -3.255 1.00 87.69 116 TYR A CA 1
ATOM 914 C C . TYR A 1 116 ? -3.927 -1.165 -4.760 1.00 87.69 116 TYR A C 1
ATOM 916 O O . TYR A 1 116 ? -2.838 -1.181 -5.329 1.00 87.69 116 TYR A O 1
ATOM 924 N N . VAL A 1 117 ? -5.064 -0.881 -5.403 1.00 91.50 117 VAL A N 1
ATOM 925 C CA . VAL A 1 117 ? -5.109 -0.670 -6.857 1.00 91.50 117 VAL A CA 1
ATOM 926 C C . VAL A 1 117 ? -4.305 0.548 -7.277 1.00 91.50 117 VAL A C 1
ATOM 928 O O . VAL A 1 117 ? -3.463 0.439 -8.161 1.00 91.50 117 VAL A O 1
ATOM 931 N N . THR A 1 118 ? -4.527 1.700 -6.645 1.00 90.50 118 THR A N 1
ATOM 932 C CA . THR A 1 118 ? -3.811 2.935 -7.008 1.00 90.50 118 THR A CA 1
ATOM 933 C C . THR A 1 118 ? -2.302 2.792 -6.809 1.00 90.50 118 THR A C 1
ATOM 935 O O . THR A 1 118 ? -1.528 3.167 -7.690 1.00 90.50 118 THR A O 1
ATOM 938 N N . PHE A 1 119 ? -1.880 2.178 -5.699 1.00 89.25 119 PHE A N 1
ATOM 939 C CA . PHE A 1 119 ? -0.475 1.889 -5.431 1.00 89.25 119 PHE A CA 1
ATOM 940 C C . PHE A 1 119 ? 0.133 0.937 -6.468 1.00 89.25 119 PHE A C 1
ATOM 942 O O . PHE A 1 119 ? 1.220 1.204 -6.978 1.00 89.25 119 PHE A O 1
ATOM 949 N N . MET A 1 120 ? -0.570 -0.144 -6.821 1.00 90.38 120 MET A N 1
ATOM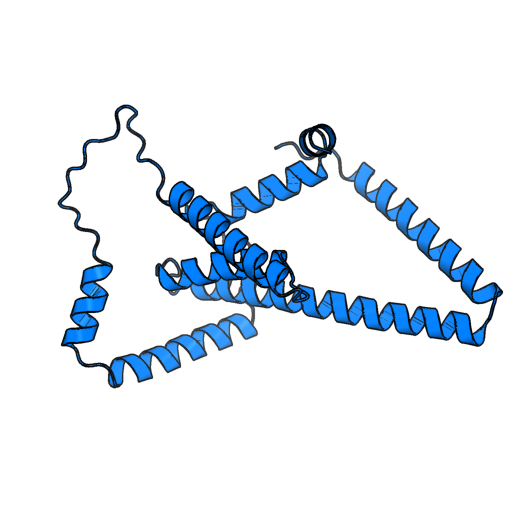 950 C CA . MET A 1 120 ? -0.086 -1.111 -7.809 1.00 90.38 120 MET A CA 1
ATOM 951 C C . MET A 1 120 ? -0.038 -0.549 -9.224 1.00 90.38 120 MET A C 1
ATOM 953 O O . MET A 1 120 ? 0.906 -0.853 -9.946 1.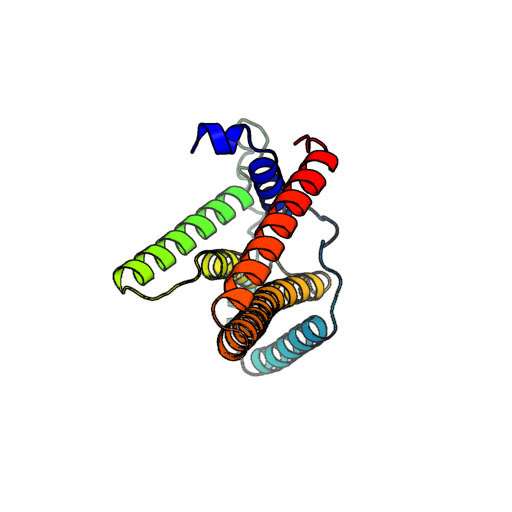00 90.38 120 MET A O 1
ATOM 957 N N . VAL A 1 121 ? -0.988 0.302 -9.616 1.00 92.44 121 VAL A N 1
ATOM 958 C CA . VAL A 1 121 ? -0.923 1.002 -10.905 1.00 92.44 121 VAL A CA 1
ATOM 959 C C . VAL A 1 121 ? 0.308 1.906 -10.943 1.00 92.44 121 VAL A C 1
ATOM 961 O O . VAL A 1 121 ? 1.095 1.802 -11.875 1.00 92.44 121 VAL A O 1
ATOM 964 N N . ALA A 1 122 ? 0.535 2.726 -9.912 1.00 87.25 122 ALA A N 1
ATOM 965 C CA . ALA A 1 122 ? 1.679 3.638 -9.875 1.00 87.25 122 ALA A CA 1
ATOM 966 C C . ALA A 1 122 ? 3.036 2.909 -9.855 1.00 87.25 122 ALA A C 1
ATOM 968 O O . ALA A 1 122 ? 3.955 3.270 -10.594 1.00 87.25 122 ALA A O 1
ATOM 969 N N . MET A 1 123 ? 3.169 1.868 -9.030 1.00 87.00 123 MET A N 1
ATOM 970 C CA . MET A 1 123 ? 4.401 1.082 -8.945 1.00 87.00 123 MET A CA 1
ATOM 971 C C . MET A 1 123 ? 4.620 0.230 -10.198 1.00 87.00 123 MET A C 1
ATOM 973 O O . MET A 1 123 ? 5.737 0.191 -10.713 1.00 87.00 123 MET A O 1
ATOM 977 N N . GLY A 1 124 ? 3.565 -0.392 -10.727 1.00 88.06 124 GLY A N 1
ATOM 978 C CA . GLY A 1 124 ? 3.615 -1.220 -11.929 1.00 88.06 124 GLY A CA 1
ATOM 979 C C . GLY A 1 124 ? 4.025 -0.428 -13.166 1.00 88.06 124 GLY A C 1
ATOM 980 O O . GLY A 1 124 ? 4.974 -0.818 -13.844 1.00 88.06 124 GLY A O 1
ATOM 981 N N . THR A 1 125 ? 3.405 0.731 -13.412 1.00 86.31 125 THR A N 1
ATOM 982 C CA . THR A 1 125 ? 3.808 1.591 -14.537 1.00 86.31 125 THR A CA 1
ATOM 983 C C . THR A 1 125 ? 5.240 2.090 -14.369 1.00 86.31 125 THR A C 1
ATOM 985 O O . THR A 1 125 ? 5.996 2.125 -15.332 1.00 86.31 125 THR A O 1
ATOM 988 N N . SER A 1 126 ? 5.689 2.365 -13.137 1.00 83.12 126 SER A N 1
ATOM 989 C CA . SER A 1 126 ? 7.088 2.735 -12.882 1.00 83.12 126 SER A CA 1
ATOM 990 C C . SER A 1 126 ? 8.127 1.670 -13.168 1.00 83.12 126 SER A C 1
ATOM 992 O O . SER A 1 126 ? 9.238 2.013 -13.580 1.00 83.12 126 SER A O 1
ATOM 994 N N . LEU A 1 127 ? 7.763 0.405 -13.004 1.00 84.31 127 LEU A N 1
ATOM 995 C CA . LEU A 1 127 ? 8.613 -0.701 -13.403 1.00 84.31 127 LEU A CA 1
ATOM 996 C C . LEU A 1 127 ? 8.655 -0.824 -14.935 1.00 84.31 127 LEU A C 1
ATOM 998 O O . LEU A 1 127 ? 9.736 -0.948 -15.508 1.00 84.31 127 LEU A O 1
ATOM 1002 N N . SER A 1 128 ? 7.496 -0.743 -15.597 1.00 84.38 128 SER A N 1
ATOM 1003 C CA . SER A 1 128 ? 7.376 -0.856 -17.059 1.00 84.38 128 SER A CA 1
ATOM 1004 C C . SER A 1 128 ? 8.085 0.270 -17.817 1.00 84.38 128 SER A C 1
ATOM 1006 O O . SER A 1 128 ? 8.701 0.011 -18.850 1.00 84.38 128 SER A O 1
ATOM 1008 N N . ASP A 1 129 ? 8.080 1.486 -17.273 1.00 79.69 129 ASP A N 1
ATOM 1009 C CA . ASP A 1 129 ? 8.722 2.664 -17.871 1.00 79.69 129 ASP A CA 1
ATOM 1010 C C . ASP A 1 129 ? 10.255 2.684 -17.687 1.00 79.69 129 ASP A C 1
ATOM 1012 O O . ASP A 1 129 ? 10.905 3.673 -18.021 1.00 79.69 129 ASP A O 1
ATOM 1016 N N . ARG A 1 130 ? 10.854 1.622 -17.122 1.00 78.38 130 ARG A N 1
ATOM 1017 C CA . ARG A 1 130 ? 12.281 1.556 -16.745 1.00 78.38 130 ARG A CA 1
ATOM 1018 C C . ARG A 1 130 ? 12.722 2.708 -15.828 1.00 78.38 130 ARG A C 1
ATOM 1020 O O . ARG A 1 130 ? 13.888 3.092 -15.826 1.00 78.38 130 ARG A O 1
ATOM 1027 N N . ALA A 1 131 ? 11.821 3.225 -14.989 1.00 75.06 131 ALA A N 1
ATOM 1028 C CA . ALA A 1 131 ? 12.157 4.282 -14.031 1.00 75.06 131 ALA A CA 1
ATOM 1029 C C . ALA A 1 131 ? 13.002 3.771 -12.845 1.00 75.06 131 ALA A C 1
ATOM 1031 O O . ALA A 1 131 ? 13.395 4.558 -11.983 1.00 75.06 131 ALA A O 1
ATOM 1032 N N . TRP A 1 132 ? 13.206 2.454 -12.737 1.00 78.75 132 TRP A N 1
ATOM 1033 C CA . TRP A 1 132 ? 13.991 1.809 -11.687 1.00 78.75 132 TRP A CA 1
ATOM 1034 C C . TRP A 1 132 ? 15.410 1.559 -12.200 1.00 78.75 132 TRP A C 1
ATOM 1036 O O . TRP A 1 132 ? 15.622 0.744 -13.095 1.00 78.75 132 TRP A O 1
ATOM 1046 N N . THR A 1 133 ? 16.387 2.231 -11.602 1.00 77.00 133 THR A N 1
ATOM 1047 C CA . THR A 1 133 ? 17.814 1.990 -11.855 1.00 77.00 133 THR A CA 1
ATOM 1048 C C . THR A 1 133 ? 18.306 0.894 -10.908 1.00 77.00 133 THR A C 1
ATOM 1050 O O . THR A 1 133 ? 17.733 0.715 -9.836 1.00 77.00 133 THR A O 1
ATOM 1053 N N . ASN A 1 134 ? 19.389 0.180 -11.239 1.00 70.50 134 ASN A N 1
ATOM 1054 C CA . ASN A 1 134 ? 19.955 -0.872 -10.372 1.00 70.50 134 ASN A CA 1
ATOM 1055 C C . ASN A 1 134 ? 20.143 -0.431 -8.908 1.00 70.50 134 ASN A C 1
ATOM 1057 O O . ASN A 1 134 ? 19.870 -1.211 -7.997 1.00 70.50 134 ASN A O 1
ATOM 1061 N N . ASN A 1 135 ? 20.546 0.823 -8.680 1.00 73.31 135 ASN A N 1
ATOM 1062 C CA . ASN A 1 135 ? 20.755 1.350 -7.332 1.00 73.31 135 ASN A CA 1
ATOM 1063 C C . ASN A 1 135 ? 19.444 1.732 -6.622 1.00 73.31 135 ASN A C 1
ATOM 1065 O O . ASN A 1 135 ? 19.380 1.608 -5.406 1.00 73.31 135 ASN A O 1
ATOM 1069 N N . SER A 1 136 ? 18.391 2.146 -7.340 1.00 79.62 136 SER A N 1
ATOM 1070 C CA . SER A 1 136 ? 17.104 2.560 -6.747 1.00 79.62 136 SER A CA 1
ATOM 1071 C C . SER A 1 136 ? 16.075 1.428 -6.654 1.00 79.62 136 SER A C 1
ATOM 1073 O O . SER A 1 136 ? 15.209 1.442 -5.778 1.00 79.62 136 SER A O 1
ATOM 1075 N N . ALA A 1 137 ? 16.190 0.395 -7.494 1.00 82.31 137 ALA A N 1
ATOM 1076 C CA . ALA A 1 137 ? 15.256 -0.729 -7.552 1.00 82.31 137 ALA A CA 1
ATOM 1077 C C . ALA A 1 137 ? 15.109 -1.442 -6.199 1.00 82.31 137 ALA A C 1
ATOM 1079 O O . ALA A 1 137 ? 13.998 -1.762 -5.781 1.00 82.31 137 ALA A O 1
ATOM 1080 N N . VAL A 1 138 ? 16.216 -1.643 -5.477 1.00 83.88 138 VAL A N 1
ATOM 1081 C CA . VAL A 1 138 ? 16.206 -2.295 -4.158 1.00 83.88 138 VAL A CA 1
ATOM 1082 C C . VAL A 1 138 ? 15.393 -1.497 -3.145 1.00 83.88 138 VAL A C 1
ATOM 1084 O O . VAL A 1 138 ? 14.597 -2.085 -2.411 1.00 83.88 138 VAL A O 1
ATOM 1087 N N . TYR A 1 139 ? 15.556 -0.176 -3.108 1.00 84.00 139 TYR A N 1
ATOM 1088 C CA . TYR A 1 139 ? 14.841 0.688 -2.169 1.00 84.00 139 TYR A CA 1
ATOM 1089 C C . TYR A 1 139 ? 13.347 0.758 -2.495 1.00 84.00 139 TYR A C 1
ATOM 1091 O O . TYR A 1 139 ? 12.513 0.586 -1.603 1.00 84.00 139 TYR A O 1
ATOM 1099 N N . ARG A 1 140 ? 12.992 0.868 -3.779 1.00 83.81 140 ARG A N 1
ATOM 1100 C CA . ARG A 1 140 ? 11.593 0.900 -4.232 1.00 83.81 140 ARG A CA 1
ATOM 1101 C C . ARG A 1 140 ? 10.862 -0.415 -3.983 1.00 83.81 140 ARG A C 1
ATOM 1103 O O . ARG A 1 140 ? 9.772 -0.400 -3.413 1.00 83.81 140 ARG A O 1
ATOM 1110 N N . VAL A 1 141 ? 11.474 -1.557 -4.308 1.00 87.25 141 VAL A N 1
ATOM 1111 C CA . VAL A 1 141 ? 10.907 -2.883 -3.993 1.00 87.25 141 VAL A CA 1
ATOM 1112 C C . VAL A 1 141 ? 10.802 -3.082 -2.483 1.00 87.25 141 VAL A C 1
ATOM 1114 O O . VAL A 1 141 ? 9.785 -3.578 -2.004 1.00 87.25 141 VAL A O 1
ATOM 1117 N N . SER A 1 142 ? 11.801 -2.649 -1.709 1.00 86.62 142 SER A N 1
ATOM 1118 C CA . SER A 1 142 ? 11.734 -2.695 -0.241 1.00 86.62 142 SER A CA 1
ATOM 1119 C C . SER A 1 142 ? 10.557 -1.874 0.298 1.00 86.62 142 SER A C 1
ATOM 1121 O O . SER A 1 142 ? 9.859 -2.335 1.205 1.00 86.62 142 SER A O 1
ATOM 1123 N N . GLY A 1 143 ? 10.288 -0.703 -0.285 1.00 84.06 143 GLY A N 1
ATOM 1124 C CA . GLY A 1 143 ? 9.112 0.117 0.010 1.00 84.06 143 GLY A CA 1
ATOM 1125 C C . GLY A 1 143 ? 7.799 -0.600 -0.309 1.00 84.06 143 GLY A C 1
ATOM 1126 O O . GLY A 1 143 ? 6.927 -0.681 0.555 1.00 84.06 143 GLY A O 1
ATOM 1127 N N . VAL A 1 144 ? 7.683 -1.205 -1.497 1.00 87.62 144 VAL A N 1
ATOM 1128 C CA . VAL A 1 144 ? 6.522 -2.026 -1.902 1.00 87.62 144 VAL A CA 1
ATOM 1129 C C . VAL A 1 144 ? 6.269 -3.166 -0.916 1.00 87.62 144 VAL A C 1
ATOM 1131 O O . VAL A 1 144 ? 5.149 -3.323 -0.431 1.00 87.62 144 VAL A O 1
ATOM 1134 N N . VAL A 1 145 ? 7.310 -3.919 -0.552 1.00 89.25 145 VAL A N 1
ATOM 1135 C CA . VAL A 1 145 ? 7.224 -5.002 0.440 1.00 89.25 145 VAL A CA 1
ATOM 1136 C C . VAL A 1 145 ? 6.774 -4.468 1.798 1.00 89.25 145 VAL A C 1
ATOM 1138 O O . VAL A 1 145 ? 5.948 -5.095 2.454 1.00 89.25 145 VAL A O 1
ATOM 1141 N N . SER A 1 146 ? 7.276 -3.304 2.213 1.00 86.94 146 SER A N 1
ATOM 1142 C CA . SER A 1 146 ? 6.922 -2.696 3.500 1.00 86.94 146 SER A CA 1
ATOM 1143 C C . SER A 1 146 ? 5.460 -2.240 3.538 1.00 86.94 146 SER A C 1
ATOM 1145 O O . SER A 1 146 ? 4.788 -2.435 4.548 1.00 86.94 146 SER A O 1
ATOM 1147 N N . VAL A 1 147 ? 4.938 -1.685 2.439 1.00 87.56 147 VAL A N 1
ATOM 1148 C CA . VAL A 1 147 ? 3.526 -1.277 2.317 1.00 87.56 147 VAL A CA 1
ATOM 1149 C C . VAL A 1 147 ? 2.608 -2.498 2.365 1.00 87.56 147 VAL A C 1
ATOM 1151 O O . VAL A 1 147 ? 1.669 -2.530 3.161 1.00 87.56 147 VAL A O 1
ATOM 1154 N N . ILE A 1 148 ? 2.913 -3.528 1.569 1.00 87.88 148 ILE A N 1
ATOM 1155 C CA . ILE A 1 148 ? 2.136 -4.773 1.528 1.00 87.88 148 ILE A CA 1
ATOM 1156 C C . ILE A 1 148 ? 2.190 -5.478 2.887 1.00 87.88 148 ILE A C 1
ATOM 1158 O O . ILE A 1 148 ? 1.151 -5.844 3.434 1.00 87.88 148 ILE A O 1
ATOM 1162 N N . GLY A 1 149 ? 3.382 -5.612 3.471 1.00 89.00 149 GLY A N 1
ATOM 1163 C CA . GLY A 1 149 ? 3.572 -6.178 4.805 1.00 89.00 149 GLY A CA 1
ATOM 1164 C C . GLY A 1 149 ? 2.811 -5.401 5.877 1.00 89.00 149 GLY A C 1
ATOM 1165 O O . GLY A 1 149 ? 2.200 -6.009 6.749 1.00 89.00 149 GLY A O 1
ATOM 1166 N N . GLY A 1 150 ? 2.760 -4.071 5.768 1.00 88.56 150 GLY A N 1
ATOM 1167 C CA . GLY A 1 150 ? 1.950 -3.215 6.630 1.00 88.56 150 GLY A CA 1
ATOM 1168 C C . GLY A 1 150 ? 0.456 -3.535 6.559 1.00 88.56 150 GLY A C 1
ATOM 1169 O O . GLY A 1 150 ? -0.180 -3.631 7.604 1.00 88.56 150 GLY A O 1
ATOM 1170 N N . TRP A 1 151 ? -0.107 -3.755 5.365 1.00 88.88 151 TRP A N 1
ATOM 1171 C CA . TRP A 1 151 ? -1.517 -4.149 5.206 1.00 88.88 151 TRP A CA 1
ATOM 1172 C C . TRP A 1 151 ? -1.830 -5.510 5.830 1.00 88.88 151 TRP A C 1
ATOM 1174 O O . TRP A 1 151 ? -2.857 -5.667 6.487 1.00 88.88 151 TRP A O 1
ATOM 1184 N N . PHE A 1 152 ? -0.939 -6.487 5.665 1.00 89.94 152 PHE A N 1
ATOM 1185 C CA . PHE A 1 152 ? -1.106 -7.790 6.308 1.00 89.94 152 PHE A CA 1
ATOM 1186 C C . PHE A 1 152 ? -0.955 -7.699 7.826 1.00 89.94 152 PHE A C 1
ATOM 1188 O O . PHE A 1 152 ? -1.754 -8.277 8.560 1.00 89.94 152 PHE A O 1
ATOM 1195 N N . PHE A 1 153 ? 0.030 -6.944 8.309 1.00 91.56 153 PHE A N 1
ATOM 1196 C CA . PHE A 1 153 ? 0.273 -6.784 9.737 1.00 91.56 153 PHE A CA 1
ATOM 1197 C C . PHE A 1 153 ? -0.888 -6.075 10.440 1.00 91.56 153 PHE A C 1
ATOM 1199 O O . PHE A 1 153 ? -1.292 -6.493 11.524 1.00 91.56 153 PHE A O 1
ATOM 1206 N N . THR A 1 154 ? -1.475 -5.042 9.827 1.00 90.81 154 THR A N 1
ATOM 1207 C CA . THR A 1 154 ? -2.655 -4.371 10.389 1.00 90.81 154 THR A CA 1
ATOM 1208 C C . THR A 1 154 ? -3.867 -5.293 10.417 1.00 90.81 154 THR A C 1
ATOM 1210 O O . THR A 1 154 ? -4.541 -5.346 11.444 1.00 90.81 154 THR A O 1
ATOM 1213 N N . ALA A 1 155 ? -4.116 -6.064 9.354 1.00 89.75 155 ALA A N 1
ATOM 1214 C CA . ALA A 1 155 ? -5.198 -7.047 9.326 1.00 89.75 155 ALA A CA 1
ATOM 1215 C C . ALA A 1 155 ? -5.013 -8.128 10.405 1.00 89.75 155 ALA A C 1
ATOM 1217 O O . ALA A 1 155 ? -5.938 -8.411 11.165 1.00 89.75 155 ALA A O 1
ATOM 1218 N N . PHE A 1 156 ? -3.803 -8.676 10.530 1.00 94.56 156 PHE A N 1
ATOM 1219 C CA . PHE A 1 156 ? -3.465 -9.681 11.537 1.00 94.56 156 PHE A CA 1
ATOM 1220 C C . PHE A 1 156 ? -3.585 -9.143 12.969 1.00 94.56 156 PHE A C 1
ATOM 1222 O O . PHE A 1 156 ? -4.140 -9.808 13.847 1.00 94.56 156 PHE A O 1
ATOM 1229 N N . SER A 1 157 ? -3.102 -7.922 13.210 1.00 94.81 157 SER A N 1
ATOM 1230 C CA . SER A 1 157 ? -3.203 -7.260 14.511 1.00 94.81 157 SER A CA 1
ATOM 1231 C C . SER A 1 157 ? -4.660 -6.983 14.881 1.00 94.81 157 SER A C 1
ATOM 1233 O O . SER A 1 157 ? -5.074 -7.310 15.992 1.00 94.81 157 SER A O 1
ATOM 1235 N N . ALA A 1 158 ? -5.458 -6.459 13.947 1.00 93.50 158 ALA A N 1
ATOM 1236 C CA . ALA A 1 158 ? -6.881 -6.214 14.159 1.00 93.50 158 ALA A CA 1
ATOM 1237 C C . ALA A 1 158 ? -7.639 -7.515 14.456 1.00 93.50 158 ALA A C 1
ATOM 1239 O O . ALA A 1 158 ? -8.413 -7.557 15.410 1.00 93.50 158 ALA A O 1
ATOM 1240 N N . PHE A 1 159 ? -7.372 -8.582 13.698 1.00 95.81 159 PHE A N 1
ATOM 1241 C CA . PHE A 1 159 ? -7.948 -9.906 13.933 1.00 95.81 159 PHE A CA 1
ATOM 1242 C C . PHE A 1 159 ? -7.591 -10.447 15.325 1.00 95.81 159 PHE A C 1
ATOM 1244 O O . PHE A 1 159 ? -8.478 -10.845 16.077 1.00 95.81 159 PHE A O 1
ATOM 1251 N N . SER A 1 160 ? -6.312 -10.388 15.704 1.00 96.31 160 SER A N 1
ATOM 1252 C CA . SER A 1 160 ? -5.831 -10.878 17.003 1.00 96.31 160 SER A CA 1
ATOM 1253 C C . SER A 1 160 ? -6.430 -10.097 18.178 1.00 96.31 160 SER A C 1
ATOM 1255 O O . SER A 1 160 ? -6.896 -10.692 19.149 1.00 96.31 160 SER A O 1
ATOM 1257 N N . ILE A 1 161 ? -6.465 -8.763 18.088 1.00 94.75 161 ILE A N 1
ATOM 1258 C CA . ILE A 1 161 ? -7.047 -7.897 19.125 1.00 94.75 161 ILE A CA 1
ATOM 1259 C C . ILE A 1 161 ? -8.558 -8.112 19.222 1.00 94.75 161 ILE A C 1
ATOM 1261 O O . ILE A 1 161 ? -9.090 -8.204 20.326 1.00 94.75 161 ILE A O 1
ATOM 1265 N N . CYS A 1 162 ? -9.254 -8.216 18.087 1.00 95.44 162 CYS A N 1
ATOM 1266 C CA . CYS A 1 162 ? -10.686 -8.498 18.066 1.00 95.44 162 CYS A CA 1
ATOM 1267 C C . CYS A 1 162 ? -10.987 -9.852 18.721 1.00 95.44 162 CYS A C 1
ATOM 1269 O O . CYS A 1 162 ? -11.852 -9.919 19.591 1.00 95.44 162 CYS A O 1
ATOM 1271 N N . GLY A 1 163 ? -10.216 -10.894 18.394 1.00 95.88 163 GLY A N 1
ATOM 1272 C CA . GLY A 1 163 ? -10.326 -12.206 19.033 1.00 95.88 163 GLY A CA 1
ATOM 1273 C C . GLY A 1 163 ? -1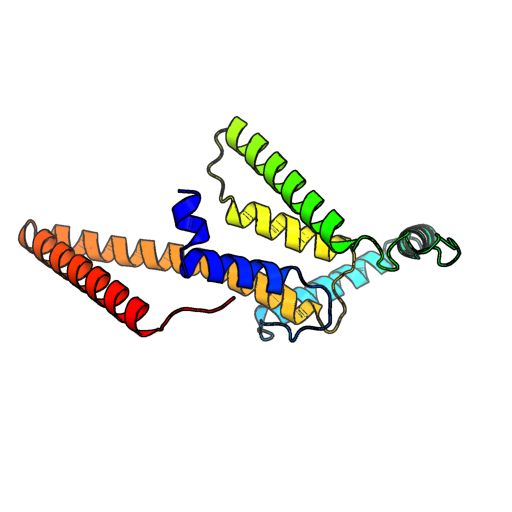0.116 -12.148 20.548 1.00 95.88 163 GLY A C 1
ATOM 1274 O O . GLY A 1 163 ? -10.909 -12.712 21.299 1.00 95.88 163 GLY A O 1
ATOM 1275 N N . LEU A 1 164 ? -9.110 -11.402 21.012 1.00 94.56 164 LEU A N 1
ATOM 1276 C CA . LEU A 1 164 ? -8.845 -11.205 22.440 1.00 94.56 164 LEU A CA 1
ATOM 1277 C C . LEU A 1 164 ? -9.997 -10.472 23.144 1.00 94.56 164 LEU A C 1
ATOM 1279 O O . LEU A 1 164 ? -10.424 -10.883 24.221 1.00 94.56 164 LEU A O 1
ATOM 1283 N N . ILE A 1 165 ? -10.534 -9.413 22.534 1.00 94.44 165 ILE A N 1
ATOM 1284 C CA . ILE A 1 165 ? -11.682 -8.666 23.070 1.00 94.44 165 ILE A CA 1
ATOM 1285 C C . ILE A 1 165 ? -12.912 -9.570 23.178 1.00 94.44 165 ILE A C 1
ATOM 1287 O O . ILE A 1 165 ? -13.554 -9.605 24.227 1.00 94.44 165 ILE A O 1
ATOM 1291 N N . VAL A 1 166 ? -13.222 -10.326 22.122 1.00 95.25 166 VAL A N 1
ATOM 1292 C CA . VAL A 1 166 ? -14.347 -11.272 22.114 1.00 95.25 166 VAL A CA 1
ATOM 1293 C C . VAL A 1 166 ? -14.169 -12.331 23.201 1.00 95.25 166 VAL A C 1
ATOM 1295 O O . VAL A 1 166 ? -15.120 -12.617 23.923 1.00 95.25 166 VAL A O 1
ATOM 1298 N N . PHE A 1 167 ? -12.956 -12.857 23.385 1.00 95.00 167 PHE A N 1
ATOM 1299 C CA . PHE A 1 167 ? -12.649 -13.828 24.437 1.00 95.00 167 PHE A CA 1
ATOM 1300 C C . PHE A 1 167 ? -12.889 -13.273 25.855 1.00 95.00 167 PHE A C 1
ATOM 1302 O O . PHE A 1 167 ? -13.486 -13.951 26.698 1.00 95.00 167 PHE A O 1
ATOM 1309 N N . ILE A 1 168 ? -12.486 -12.024 26.116 1.00 93.12 168 ILE A N 1
ATOM 1310 C CA . ILE A 1 168 ? -12.743 -11.342 27.397 1.00 93.12 168 ILE A CA 1
ATOM 1311 C C . ILE A 1 168 ? -14.245 -11.145 27.613 1.00 93.12 168 ILE A C 1
ATOM 1313 O O . ILE A 1 168 ? -14.762 -11.450 28.689 1.00 93.12 168 ILE A O 1
ATOM 1317 N N . ILE A 1 169 ? -14.962 -10.653 26.602 1.00 95.69 169 ILE A N 1
ATOM 1318 C CA . ILE A 1 169 ? -16.408 -10.421 26.700 1.00 95.69 169 ILE A CA 1
ATOM 1319 C C . ILE A 1 169 ? -17.146 -11.740 26.944 1.00 95.69 169 ILE A C 1
ATOM 1321 O O . ILE A 1 169 ? -18.010 -11.796 27.815 1.00 95.69 169 ILE A O 1
ATOM 1325 N N . HIS A 1 170 ? -16.768 -12.812 26.245 1.00 94.50 170 HIS A N 1
ATOM 1326 C CA . HIS A 1 170 ? -17.356 -14.136 26.434 1.00 94.50 170 HIS A CA 1
ATOM 1327 C C . HIS A 1 170 ? -17.154 -14.660 27.865 1.00 94.50 170 HIS A C 1
ATOM 1329 O O . HIS A 1 170 ? -18.075 -15.219 28.449 1.00 94.50 170 HIS A O 1
ATOM 1335 N N . SER A 1 171 ? -15.969 -14.458 28.451 1.00 93.50 171 SER A N 1
ATOM 1336 C CA . SER A 1 171 ? -15.645 -14.980 29.789 1.00 93.50 171 SER A CA 1
ATOM 1337 C C . SER A 1 171 ? -16.241 -14.155 30.936 1.00 93.50 171 SER A C 1
ATOM 1339 O O . SER A 1 171 ? -16.565 -14.704 31.984 1.00 93.50 171 SER A O 1
ATOM 1341 N N . THR A 1 172 ? -16.385 -12.838 30.757 1.00 93.12 172 THR A N 1
ATOM 1342 C CA . THR A 1 172 ? -16.761 -11.899 31.838 1.00 93.12 172 THR A CA 1
ATOM 1343 C C . THR A 1 172 ? -18.170 -11.314 31.686 1.00 93.12 172 THR A C 1
ATOM 1345 O O . THR A 1 172 ? -18.637 -10.578 32.558 1.00 93.12 172 THR A O 1
ATOM 1348 N N . GLY A 1 173 ? -18.848 -11.586 30.567 1.00 91.88 173 GLY A N 1
ATOM 1349 C CA . GLY A 1 173 ? -20.175 -11.060 30.258 1.00 91.88 173 GLY A CA 1
ATOM 1350 C C . GLY A 1 173 ? -20.217 -9.528 30.237 1.00 91.88 173 GLY A C 1
ATOM 1351 O O . GLY A 1 173 ? -19.370 -8.864 29.635 1.00 91.88 173 GLY A O 1
ATOM 1352 N N . LEU A 1 174 ? -21.209 -8.951 30.920 1.00 92.69 174 LEU A N 1
ATOM 1353 C CA . LEU A 1 174 ? -21.491 -7.510 30.901 1.00 92.69 174 LEU A CA 1
ATOM 1354 C C . LEU A 1 174 ? -20.338 -6.660 31.471 1.00 92.69 174 LEU A C 1
ATOM 1356 O O . LEU A 1 174 ? -20.052 -5.585 30.944 1.00 92.69 174 LEU A O 1
ATOM 1360 N N . ILE A 1 175 ? -19.613 -7.164 32.479 1.00 93.38 175 ILE A N 1
ATOM 1361 C CA . ILE A 1 175 ? -18.427 -6.490 33.036 1.00 93.38 175 ILE A CA 1
ATOM 1362 C C . ILE A 1 175 ? -17.337 -6.334 31.966 1.00 93.38 175 ILE A C 1
ATOM 1364 O O . ILE A 1 175 ? -16.730 -5.268 31.847 1.00 93.38 175 ILE A O 1
ATOM 1368 N N . GLY A 1 176 ? -17.119 -7.370 31.150 1.00 92.50 176 GLY A N 1
ATOM 1369 C CA . GLY A 1 176 ? -16.113 -7.359 30.087 1.00 92.50 176 GLY A CA 1
ATOM 1370 C C . GLY A 1 176 ? -16.387 -6.278 29.042 1.00 92.50 176 GLY A C 1
ATOM 1371 O O . GLY A 1 176 ? -15.456 -5.590 28.617 1.00 92.50 176 GLY A O 1
ATOM 1372 N N . ILE A 1 177 ? -17.664 -6.075 28.695 1.00 94.06 177 ILE A N 1
ATOM 1373 C CA . ILE A 1 177 ? -18.112 -5.028 27.764 1.00 94.06 177 ILE A CA 1
ATOM 1374 C C . ILE A 1 177 ? -17.787 -3.641 28.321 1.00 94.06 177 ILE A C 1
ATOM 1376 O O . ILE A 1 177 ? -17.168 -2.837 27.627 1.00 94.06 177 ILE A O 1
ATOM 1380 N N . ILE A 1 178 ? -18.159 -3.360 29.575 1.00 95.25 178 ILE A N 1
ATOM 1381 C CA . ILE A 1 178 ? -17.928 -2.046 30.200 1.00 95.25 178 ILE A CA 1
ATOM 1382 C C . ILE A 1 178 ? -16.430 -1.722 30.240 1.00 95.25 178 ILE A C 1
ATOM 1384 O O . ILE A 1 178 ? -16.025 -0.619 29.868 1.00 95.25 178 ILE A O 1
ATOM 1388 N N . ILE A 1 179 ? -15.598 -2.689 30.640 1.00 93.94 179 ILE A N 1
ATOM 1389 C CA . ILE A 1 179 ? -14.143 -2.511 30.727 1.00 93.94 179 ILE A CA 1
ATOM 1390 C C . ILE A 1 179 ? -13.542 -2.217 29.349 1.00 93.94 179 ILE A C 1
ATOM 1392 O O . ILE A 1 179 ? -12.764 -1.271 29.207 1.00 93.94 179 ILE A O 1
ATOM 1396 N N . THR A 1 180 ? -13.904 -2.985 28.316 1.00 93.19 180 THR A N 1
ATOM 1397 C CA . THR A 1 180 ? -13.366 -2.751 26.965 1.00 93.19 180 THR A CA 1
ATOM 1398 C C . THR A 1 180 ? -13.812 -1.409 26.392 1.00 93.19 180 THR A C 1
ATOM 1400 O O . THR A 1 180 ? -12.988 -0.704 25.808 1.00 93.19 180 THR A O 1
ATOM 1403 N N . LEU A 1 181 ? -15.060 -0.994 26.623 1.00 94.50 181 LEU A N 1
ATOM 1404 C CA . LEU A 1 181 ? -15.554 0.331 26.234 1.00 94.50 181 LEU A CA 1
ATOM 1405 C C . LEU A 1 181 ? -14.768 1.461 26.909 1.00 94.50 181 LEU A C 1
ATOM 1407 O O . LEU A 1 181 ? -14.356 2.411 26.239 1.00 94.50 181 LEU A O 1
ATOM 1411 N N . ALA A 1 182 ? -14.504 1.339 28.213 1.00 94.94 182 ALA A N 1
ATOM 1412 C CA . ALA A 1 182 ? -13.717 2.314 28.960 1.00 94.94 182 ALA A CA 1
ATOM 1413 C C . ALA A 1 182 ? -12.276 2.421 28.426 1.00 94.94 182 ALA A C 1
ATOM 1415 O O . ALA A 1 182 ? -11.774 3.527 28.216 1.00 94.94 182 ALA A O 1
ATOM 1416 N N . ILE A 1 183 ? -11.626 1.287 28.136 1.00 93.88 183 ILE A N 1
ATOM 1417 C CA . ILE A 1 183 ? -10.271 1.254 27.562 1.00 93.88 183 ILE A CA 1
ATOM 1418 C C . ILE A 1 183 ? -10.242 1.936 26.189 1.00 93.88 183 ILE A C 1
ATOM 1420 O O . ILE A 1 183 ? -9.374 2.775 25.938 1.00 93.88 183 ILE A O 1
ATOM 1424 N N . VAL A 1 184 ? -11.199 1.625 25.310 1.00 93.25 184 VAL A N 1
ATOM 1425 C CA . VAL A 1 184 ? -11.285 2.236 23.974 1.00 93.25 184 VAL A CA 1
ATOM 1426 C C . VAL A 1 184 ? -11.487 3.748 24.078 1.00 93.25 184 VAL A C 1
ATOM 1428 O O . VAL A 1 184 ? -10.779 4.505 23.408 1.00 93.25 184 VAL A O 1
ATOM 1431 N N . ALA A 1 185 ? -12.385 4.209 24.952 1.00 93.75 185 ALA A N 1
ATOM 1432 C CA . ALA A 1 185 ? -12.611 5.634 25.182 1.00 93.75 185 ALA A CA 1
ATOM 1433 C C . ALA A 1 185 ? -11.330 6.346 25.655 1.00 93.75 185 ALA A C 1
ATOM 1435 O O . ALA A 1 185 ? -10.940 7.369 25.084 1.00 93.75 185 ALA A O 1
ATOM 1436 N N . LEU A 1 186 ? -10.619 5.768 26.629 1.00 94.81 186 LEU A N 1
ATOM 1437 C CA . LEU A 1 186 ? -9.341 6.296 27.114 1.00 94.81 186 LEU A CA 1
ATOM 1438 C C . LEU A 1 186 ? -8.278 6.356 26.007 1.00 94.81 186 LEU A C 1
ATOM 1440 O O . LEU A 1 186 ? -7.565 7.357 25.891 1.00 94.81 186 LEU A O 1
ATOM 1444 N N . MET A 1 187 ? -8.180 5.326 25.160 1.00 91.00 187 MET A N 1
ATOM 1445 C CA . MET A 1 187 ? -7.243 5.311 24.031 1.00 91.00 187 MET A CA 1
ATOM 1446 C C . MET A 1 187 ? -7.551 6.408 23.009 1.00 91.00 187 MET A C 1
ATOM 1448 O O . MET A 1 187 ? -6.626 7.089 22.557 1.00 91.00 187 MET A O 1
ATOM 1452 N N . ILE A 1 188 ? -8.824 6.620 22.663 1.00 91.38 188 ILE A N 1
ATOM 1453 C CA . ILE A 1 188 ? -9.242 7.669 21.720 1.00 91.38 188 ILE A CA 1
ATOM 1454 C C . ILE A 1 188 ? -8.884 9.053 22.268 1.00 91.38 188 ILE A C 1
ATOM 1456 O O . ILE A 1 188 ? -8.263 9.851 21.559 1.00 91.38 188 ILE A O 1
ATOM 1460 N N . VAL A 1 189 ? -9.211 9.323 23.536 1.00 92.69 189 VAL A N 1
ATOM 1461 C CA . VAL A 1 189 ? -8.907 10.602 24.197 1.00 92.69 189 VAL A CA 1
ATOM 1462 C C . VAL A 1 189 ? -7.400 10.848 24.227 1.00 92.69 189 VAL A C 1
ATOM 1464 O O . VAL A 1 189 ? -6.930 11.901 23.791 1.00 92.69 189 VAL A O 1
ATOM 1467 N N . ARG A 1 190 ? -6.614 9.855 24.656 1.00 91.31 190 ARG A N 1
ATOM 1468 C CA . ARG A 1 190 ? -5.149 9.946 24.681 1.00 91.31 190 ARG A CA 1
ATOM 1469 C C . ARG A 1 190 ? -4.569 10.200 23.290 1.00 91.31 190 ARG A C 1
ATOM 1471 O O . ARG A 1 190 ? -3.671 11.031 23.149 1.00 91.31 190 ARG A O 1
ATOM 1478 N N . ASN A 1 191 ? -5.073 9.519 22.262 1.00 86.69 191 ASN A N 1
ATOM 1479 C CA . ASN A 1 191 ? -4.610 9.708 20.888 1.00 86.69 191 ASN A CA 1
ATOM 1480 C C . ASN A 1 191 ? -4.923 11.124 20.375 1.00 86.69 191 ASN A C 1
ATOM 1482 O O . ASN A 1 191 ? -4.061 11.779 19.787 1.00 86.69 191 ASN A O 1
ATOM 1486 N N . HIS A 1 192 ? -6.126 11.632 20.652 1.00 83.69 192 HIS A N 1
ATOM 1487 C CA . HIS A 1 192 ? -6.516 12.992 20.287 1.00 83.69 192 HIS A CA 1
ATOM 1488 C C . HIS A 1 192 ? -5.618 14.048 20.956 1.00 83.69 192 HIS A C 1
ATOM 1490 O O . HIS A 1 192 ? -5.110 14.946 20.280 1.00 83.69 192 HIS A O 1
ATOM 1496 N N . ILE A 1 193 ? -5.349 13.907 22.259 1.00 86.94 193 ILE A N 1
ATOM 1497 C CA . ILE A 1 193 ? -4.467 14.814 23.012 1.00 86.94 193 ILE A CA 1
ATOM 1498 C C . ILE A 1 193 ? -3.037 14.776 22.459 1.00 86.94 193 ILE A C 1
ATOM 1500 O O . ILE A 1 193 ? -2.435 15.824 22.225 1.00 86.94 193 ILE A O 1
ATOM 1504 N N . ASN A 1 194 ? -2.493 13.582 22.208 1.00 83.19 194 ASN A N 1
ATOM 1505 C CA . ASN A 1 194 ? -1.143 13.426 21.664 1.00 83.19 194 ASN A CA 1
ATOM 1506 C C . ASN A 1 194 ? -0.998 14.041 20.268 1.00 83.19 194 ASN A C 1
ATOM 1508 O O . ASN A 1 194 ? 0.054 14.592 19.950 1.00 83.19 194 ASN A O 1
ATOM 1512 N N . PHE A 1 195 ? -2.044 13.984 19.443 1.00 72.62 195 PHE A N 1
ATOM 1513 C CA . PHE A 1 195 ? -2.041 14.633 18.136 1.00 72.62 195 PHE A CA 1
ATOM 1514 C C . PHE A 1 195 ? -2.039 16.161 18.258 1.00 72.62 195 PHE A C 1
ATOM 1516 O O . PHE A 1 195 ? -1.239 16.816 17.597 1.00 72.62 195 PHE A O 1
ATOM 1523 N N . LYS A 1 196 ? -2.864 16.732 19.148 1.00 75.06 196 LYS A N 1
ATOM 1524 C CA . LYS A 1 196 ? -2.896 18.185 19.395 1.00 75.06 196 LYS A CA 1
ATOM 1525 C C . LYS A 1 196 ? -1.536 18.721 19.867 1.00 75.06 196 LYS A C 1
ATOM 1527 O O . LYS A 1 196 ? -1.149 19.820 19.490 1.00 75.06 196 LYS A O 1
ATOM 1532 N N . LYS A 1 197 ? -0.783 17.922 20.633 1.00 76.94 197 LYS A N 1
ATOM 1533 C CA . LYS A 1 197 ? 0.574 18.260 21.099 1.00 76.94 197 LYS A CA 1
ATOM 1534 C C . LYS A 1 197 ? 1.638 18.288 19.993 1.00 76.94 197 LYS A C 1
ATOM 1536 O O . LYS A 1 197 ? 2.657 18.936 20.184 1.00 76.94 197 LYS A O 1
ATOM 1541 N N . LYS A 1 198 ? 1.431 17.612 18.853 1.00 69.31 198 LYS A N 1
ATOM 1542 C CA . LYS A 1 198 ? 2.414 17.573 17.750 1.00 69.31 198 LYS A CA 1
ATOM 1543 C C . LYS A 1 198 ? 2.478 18.862 16.912 1.00 69.31 198 LYS A C 1
ATOM 1545 O O . LYS A 1 198 ? 3.378 18.972 16.088 1.00 69.31 198 LYS A O 1
ATOM 1550 N N . GLY A 1 199 ? 1.597 19.837 17.157 1.00 63.84 199 GLY A N 1
ATOM 1551 C CA . GLY A 1 199 ? 1.619 21.141 16.484 1.00 63.84 199 GLY A CA 1
ATOM 1552 C C . GLY A 1 199 ? 1.159 21.103 15.019 1.00 63.84 199 GLY A C 1
ATOM 1553 O O . GLY A 1 199 ? 0.999 20.041 14.416 1.00 63.84 199 GLY A O 1
ATOM 1554 N N . GLU A 1 200 ? 0.884 22.279 14.451 1.00 56.91 200 GLU A N 1
ATOM 1555 C CA . GLU A 1 200 ? 0.439 22.420 13.061 1.00 56.91 200 GLU A CA 1
ATOM 1556 C C . GLU A 1 200 ? 1.589 22.189 12.072 1.00 56.91 200 GLU A C 1
ATOM 1558 O O . GLU A 1 200 ? 2.627 22.846 12.126 1.00 56.91 200 GLU A O 1
ATOM 1563 N N . ILE A 1 201 ? 1.383 21.266 11.130 1.00 56.50 201 ILE A N 1
ATOM 1564 C CA . ILE A 1 201 ? 2.309 21.026 10.022 1.00 56.50 201 ILE A CA 1
ATOM 1565 C C . ILE A 1 201 ? 2.056 22.112 8.970 1.00 56.50 201 ILE A C 1
ATOM 1567 O O . ILE A 1 201 ? 1.017 22.096 8.302 1.00 56.50 201 ILE A O 1
ATOM 1571 N N . LYS A 1 202 ? 2.994 23.055 8.824 1.00 51.28 202 LYS A N 1
ATOM 1572 C CA . LYS A 1 202 ? 3.013 23.990 7.690 1.00 51.28 202 LYS A CA 1
ATOM 1573 C C . LYS A 1 202 ? 3.400 23.212 6.423 1.00 51.28 202 LYS A C 1
ATOM 1575 O O . LYS A 1 202 ? 4.378 22.461 6.443 1.00 51.28 202 LYS A O 1
ATOM 1580 N N . ILE A 1 203 ? 2.572 23.333 5.381 1.00 49.75 203 ILE A N 1
ATOM 1581 C CA . ILE A 1 203 ? 2.915 22.896 4.018 1.00 49.75 203 ILE A CA 1
ATOM 1582 C C . ILE A 1 203 ? 3.905 23.905 3.463 1.00 49.75 203 ILE A C 1
ATOM 1584 O O . ILE A 1 203 ? 3.600 25.111 3.605 1.00 49.75 203 ILE A O 1
#

Foldseek 3Di:
DVVCLVPDLVNVVVVVVVVVVLDLPPDDLPFDFDPVLVVVVVVVVVVVVVVVVVDDPVVVVVVVVVLPDPPPPPPDQPPVNDDPPVSVVLLVVLVVVLVVVVVVCVVVVHPDDSVVSSVCSSLVVCVVNVSADPVRSRSSSSVVCVVVVVVVVVVVVVVVVVVVLVVQCVVPPPVSVVVVVVVVVVVVVVVVVVVVVVDRDDD

=== Feature glossary ===
A reading guide for the features in this record.

Start from the sequence.

  · This is the polypeptide sequence — one letter per residue, N-terminus first. Length ranges from a few dozen residues for small domains to over a thousand for large multi-domain proteins.

Fold it, and you get atomic coordinates and the backbone conformation that goes with them.

  · Structure coordinates are given as an mmCIF _atom_site loop: one row per atom with element, residue name, chain id, sequence number, and x/y/z position in Å. Only the four main-chain atoms per residue are included here; side chains are omitted to keep the record compact.

  · Backbone dihedral angles. Every residue except chain termini has a φ (preceding-C → N → Cα → C) and a ψ (N → Cα → C → next-N). They are reported in degrees following the IUPAC sign convention. Secondary structure is essentially a statement about which (φ, ψ) basin each residue occupies.

  · The SS8 string is DSSP's per-residue secondary-structure call. α-helix (H) means an i→i+4 H-bond ladder; β-strand (E) means the residue participates in a β-sheet; 3₁₀ (G) and π (I) are tighter and wider helices; T/S are turns/bends; '-' is loop.

  · SS3 is a coarse helix/strand/coil call (letters a/b/c) made by the P-SEA algorithm from inter-Cα distances and dihedrals. It is less detailed than DSSP but needs only Cα positions.

Summarize the fold with a handful of shape descriptors and a per-residue structural alphabet.

  · Radius of gyration (Rg) is the root-mean-square distance of Cα atoms from their centroid — a single number for overall size and compactness. A globular domain of N residues has Rg ≈ 2.2·N^0.38 Å; an extended or disordered chain has a much larger Rg. The Cα contact count is the number of residue pairs whose Cα atoms are within 8 Å and are more than four positions apart in sequence — a standard proxy for tertiary packing density. The bounding box is the smallest axis-aligned box enclosing all Cα atoms.

  · The Foldseek 3Di string encodes local tertiary geometry as a 20-letter alphabet — one character per residue — derived from the relative positions of nearby Cα atoms. Unlike the amino-acid sequence, 3Di is a direct function of the 3D structure, so two proteins with the same fold have similar 3Di strings even at low sequence identity.

  · Solvent-accessible surface area (SASA) is the area in Å² traced out by the centre of a 1.4 Å probe sphere (a water molecule) rolled over the protein's van der Waals surface (Shrake–Rupley / Lee–Richards construction). Buried residues have near-zero SASA; fully exposed residues can exceed 200 Å². The total SASA scales roughly with the number of surface residues.

Ask how reliable the model is.

  · pLDDT (predicted Local Distance Difference Test) is AlphaFold's per-residue confidence score, ranging from 0 to 100. Values above 90 indicate high confidence (typically well-packed cores); 70–90 is confident; 50–70 low confidence; below 50 usually means the region is disordered or the prediction is unreliable there. AlphaFold stores pLDDT in the mmCIF B-factor column.

  · B-factor (Debye–Waller factor) reflects atomic displacement in the crystal lattice. It is an experimental observable (units Å²), not a prediction; low values mean the atom is pinned down, high values mean it moves or is heterogeneous across the crystal.

  · Predicted Aligned Error (PAE) is an AlphaFold confidence matrix: entry (i, j) is the expected error in the position of residue j, in ångströms, when the prediction is superimposed on the true structure at residue i. Low PAE within a block of residues means that block is internally rigid and well-predicted; high PAE between two blocks means their relative placement is uncertain even if each block individually is confident.

Place it in context: what it resembles, what it is annotated as, and how it looks.

  · Nearest PDB neighbors are the top structural matches found by Foldseek when searching this structure against the entire Protein Data Bank. Each hit reports a TM-score (0 to 1; >0.5 almost always implies the same fold) and an E-value. These are *structural* homologs — they may share no detectable sequence similarity.

  · Functional annotations link the protein to curated databases. InterPro entries identify conserved domains and families by matching the sequence against member-database signatures (Pfam, PROSITE, CDD, …). Gene Ontology (GO) terms describe molecular function, biological process, and cellular component in a controlled vocabulary. CATH places the structure in a hierarchical fold classification (Class/Architecture/Topology/Homologous-superfamily). The organism is the source species.

  · Three diagnostic plots accompany the record. The Cα contact map visualizes the tertiary structure as a 2D adjacency matrix (8 Å cutoff, sequence-local contacts suppressed). The Ramachandran plot shows the distribution of backbone (φ, ψ) torsions, with points in the α and β basins reflecting secondary structure content. The PAE plot shows AlphaFold's inter-residue confidence as a color matrix.

  · Six rendered views show the 3D structure from the faces of a cube — i.e. along ±x, ±y, ±z. Rendering representation is drawn randomly per protein from cartoon (secondary-structure ribbons), sticks (backbone bonds), or molecular surface; coloring is either N→C rainbow (blue at the N-terminus through red at the C-terminus) or one color per chain.